Protein AF-A0A7S1SQL1-F1 (afdb_monomer)

Radius of gyration: 22.12 Å; Cα contacts (8 Å, |Δi|>4): 220; chains: 1; bounding box: 64×74×69 Å

InterPro domains:
  IPR007527 Zinc finger, SWIM-type [PS50966] (135-172)

Secondary structure (DSSP, 8-state):
---------------TT-S--THHHHHS---PPPP------------PPPHHHHHHHHHHHHHHHHHHGGGS---SS-------HHHHHHHHHHHTHHHHHHHHHHHTT-EEEEEETTT--EEEEEE-SSTT-EEEEETTTEE-SHHIIIIIIIS---SS-HHHHHHHHHHHHT-SEEEEE-HHHHHHHHHTTSPPPPPP-----

Solvent-accessible surface area (backbone atoms only — not comparable to full-atom values): 12748 Å² total; per-residue (Å²): 135,83,74,91,76,86,72,78,87,75,70,79,75,82,71,88,84,63,98,73,62,70,69,65,68,73,69,71,79,80,76,84,80,83,90,76,85,90,80,92,72,84,80,67,90,73,79,83,73,59,68,66,58,56,54,48,52,57,46,49,51,38,28,50,54,27,62,68,61,72,79,63,76,100,65,101,69,90,78,59,31,72,80,47,72,67,52,53,51,55,47,31,75,68,46,44,76,33,41,65,57,10,51,56,36,41,77,69,54,37,30,36,32,38,29,18,70,85,77,64,49,79,44,33,39,29,58,50,92,52,97,86,36,70,29,55,32,43,61,89,81,44,51,72,46,67,58,29,53,48,36,28,68,69,64,60,79,33,88,60,36,34,60,33,52,21,44,42,50,18,57,30,42,64,58,37,50,72,43,82,32,56,58,69,56,51,49,48,66,59,49,74,77,50,76,78,76,78,73,81,81,81,80,84,128

Structure (mmCIF, N/CA/C/O backbone):
data_AF-A0A7S1SQL1-F1
#
_entry.id   AF-A0A7S1SQL1-F1
#
loop_
_atom_site.group_PDB
_atom_site.id
_atom_site.type_symbol
_atom_site.label_atom_id
_atom_site.label_alt_id
_atom_site.label_comp_id
_atom_site.label_asym_id
_atom_site.label_entity_id
_atom_site.label_seq_id
_atom_site.pdbx_PDB_ins_code
_atom_site.Cartn_x
_atom_site.Cartn_y
_atom_site.Cartn_z
_atom_site.occupancy
_atom_site.B_iso_or_equiv
_atom_site.auth_seq_id
_atom_site.auth_comp_id
_atom_site.auth_asym_id
_atom_site.auth_atom_id
_atom_site.pdbx_PDB_model_num
ATOM 1 N N . TYR A 1 1 ? 37.841 -35.139 -0.992 1.00 42.91 1 TYR A N 1
ATOM 2 C CA . TYR A 1 1 ? 37.451 -33.768 -1.360 1.00 42.91 1 TYR A CA 1
ATOM 3 C C . TYR A 1 1 ? 36.393 -33.848 -2.464 1.00 42.91 1 TYR A C 1
ATOM 5 O O . TYR A 1 1 ? 36.641 -33.421 -3.577 1.00 42.91 1 TYR A O 1
ATOM 13 N N . THR A 1 2 ? 35.304 -34.623 -2.336 1.00 33.69 2 THR A N 1
ATOM 14 C CA . THR A 1 2 ? 34.079 -34.369 -1.531 1.00 33.69 2 THR A CA 1
ATOM 15 C C . THR A 1 2 ? 33.631 -32.910 -1.614 1.00 33.69 2 THR A C 1
ATOM 17 O O . THR A 1 2 ? 34.388 -32.039 -1.212 1.00 33.69 2 THR A O 1
ATOM 20 N N . SER A 1 3 ? 32.433 -32.530 -2.049 1.00 31.03 3 SER A N 1
ATOM 21 C CA . SER A 1 3 ? 31.269 -33.195 -2.658 1.00 31.03 3 SER A CA 1
ATOM 22 C C . SER A 1 3 ? 30.260 -32.053 -2.826 1.00 31.03 3 SER A C 1
ATOM 24 O O . SER A 1 3 ? 29.946 -31.400 -1.829 1.00 31.03 3 SER A O 1
ATOM 26 N N . TYR A 1 4 ? 29.772 -31.770 -4.036 1.00 34.38 4 TYR A N 1
ATOM 27 C CA . TYR A 1 4 ? 28.659 -30.831 -4.212 1.00 34.38 4 TYR A CA 1
ATOM 28 C C . TYR A 1 4 ? 27.402 -31.486 -3.645 1.00 34.38 4 TYR A C 1
ATOM 30 O O . TYR A 1 4 ? 26.818 -32.377 -4.257 1.00 34.38 4 TYR A O 1
ATOM 38 N N . GLY A 1 5 ? 27.049 -31.090 -2.424 1.00 29.17 5 GLY A N 1
ATOM 39 C CA . GLY A 1 5 ? 25.838 -31.523 -1.752 1.00 29.17 5 GLY A CA 1
ATOM 40 C C . GLY A 1 5 ? 24.617 -31.018 -2.507 1.00 29.17 5 GLY A C 1
ATOM 41 O O . GLY A 1 5 ? 24.247 -29.852 -2.405 1.00 29.17 5 GLY A O 1
ATOM 42 N N . THR A 1 6 ? 23.978 -31.919 -3.242 1.00 47.31 6 THR A N 1
ATOM 43 C CA . THR A 1 6 ? 22.537 -31.884 -3.465 1.00 47.31 6 THR A CA 1
ATOM 44 C C . THR A 1 6 ? 21.852 -31.899 -2.100 1.00 47.31 6 THR A C 1
ATOM 46 O O . THR A 1 6 ? 21.883 -32.908 -1.398 1.00 47.31 6 THR A O 1
ATOM 49 N N . ALA A 1 7 ? 21.267 -30.768 -1.717 1.00 34.94 7 ALA A N 1
ATOM 50 C CA . ALA A 1 7 ? 20.347 -30.645 -0.592 1.00 34.94 7 ALA A CA 1
ATOM 51 C C . ALA A 1 7 ? 18.969 -30.218 -1.132 1.00 34.94 7 ALA A C 1
ATOM 53 O O . ALA A 1 7 ? 18.884 -29.641 -2.218 1.00 34.94 7 ALA A O 1
ATOM 54 N N . PRO A 1 8 ? 17.888 -30.600 -0.443 1.00 34.81 8 PRO A N 1
ATOM 55 C CA . PRO A 1 8 ? 16.775 -31.283 -1.075 1.00 34.81 8 PRO A CA 1
ATOM 56 C C . PRO A 1 8 ? 15.753 -30.326 -1.681 1.00 34.81 8 PRO A C 1
ATOM 58 O O . PRO A 1 8 ? 15.546 -29.206 -1.218 1.00 34.81 8 PRO A O 1
ATOM 61 N N . VAL A 1 9 ? 15.061 -30.847 -2.693 1.00 42.38 9 VAL A N 1
ATOM 62 C CA . VAL A 1 9 ? 13.713 -30.441 -3.086 1.00 42.38 9 VAL A CA 1
ATOM 63 C C . VAL A 1 9 ? 12.811 -30.461 -1.849 1.00 42.38 9 VAL A C 1
ATOM 65 O O . VAL A 1 9 ? 12.229 -31.479 -1.491 1.00 42.38 9 VAL A O 1
ATOM 68 N N . GLY A 1 10 ? 12.737 -29.327 -1.155 1.00 31.53 10 GLY A N 1
ATOM 69 C CA . GLY A 1 10 ? 11.679 -29.059 -0.195 1.00 31.53 10 GLY A CA 1
ATOM 70 C C . GLY A 1 10 ? 10.382 -28.972 -0.981 1.00 31.53 10 GLY A C 1
ATOM 71 O O . GLY A 1 10 ? 10.104 -27.943 -1.596 1.00 31.53 10 GLY A O 1
ATOM 72 N N . GLY A 1 11 ? 9.654 -30.088 -1.025 1.00 30.22 11 GLY A N 1
ATOM 73 C CA . GLY A 1 11 ? 8.314 -30.152 -1.579 1.00 30.22 11 GLY A CA 1
ATOM 74 C C . GLY A 1 11 ? 7.475 -29.033 -0.980 1.00 30.22 11 GLY A C 1
ATOM 75 O O . GLY A 1 11 ? 7.472 -28.822 0.234 1.00 30.22 11 GLY A O 1
ATOM 76 N N . CYS A 1 12 ? 6.801 -28.283 -1.845 1.00 36.66 12 CYS A N 1
ATOM 77 C CA . CYS A 1 12 ? 5.706 -27.438 -1.414 1.00 36.66 12 CYS A CA 1
ATOM 78 C C . CYS A 1 12 ? 4.662 -28.375 -0.811 1.00 36.66 12 CYS A C 1
ATOM 80 O O . CYS A 1 12 ? 3.982 -29.075 -1.552 1.00 36.66 12 CYS A O 1
ATOM 82 N N . SER A 1 13 ? 4.587 -28.431 0.519 1.00 35.81 13 SER A N 1
ATOM 83 C CA . SER A 1 13 ? 3.466 -29.063 1.200 1.00 35.81 13 SER A CA 1
ATOM 84 C C . SER A 1 13 ? 2.193 -28.431 0.661 1.00 35.81 13 SER A C 1
ATOM 86 O O . SER A 1 13 ? 2.024 -27.210 0.726 1.00 35.81 13 SER A O 1
ATOM 88 N N . ASP A 1 14 ? 1.356 -29.274 0.075 1.00 37.62 14 ASP A N 1
ATOM 89 C CA . ASP A 1 14 ? 0.103 -28.926 -0.562 1.00 37.62 14 ASP A CA 1
ATOM 90 C C . ASP A 1 14 ? -0.739 -28.029 0.355 1.00 37.62 14 ASP A C 1
ATOM 92 O O . ASP A 1 14 ? -1.332 -28.465 1.338 1.00 37.62 14 ASP A O 1
ATOM 96 N N . HIS A 1 15 ? -0.795 -26.738 0.035 1.00 37.19 15 HIS A N 1
ATOM 97 C CA . HIS A 1 15 ? -1.971 -25.923 0.312 1.00 37.19 15 HIS A CA 1
ATOM 98 C C . HIS A 1 15 ? -2.746 -25.832 -0.997 1.00 37.19 15 HIS A C 1
ATOM 100 O O . HIS A 1 15 ? -2.702 -24.841 -1.726 1.00 37.19 15 HIS A O 1
ATOM 106 N N . ALA A 1 16 ? -3.418 -26.937 -1.315 1.00 33.66 16 ALA A N 1
ATOM 107 C CA . ALA A 1 16 ? -4.506 -26.965 -2.273 1.00 33.66 16 ALA A CA 1
ATOM 108 C C . ALA A 1 16 ? -5.627 -26.071 -1.720 1.00 33.66 16 ALA A C 1
ATOM 110 O O . ALA A 1 16 ? -6.373 -26.477 -0.835 1.00 33.66 16 ALA A O 1
ATOM 111 N N . GLY A 1 17 ? -5.684 -24.816 -2.167 1.00 35.28 17 GLY A N 1
ATOM 112 C CA . GLY A 1 17 ? -6.723 -23.890 -1.709 1.00 35.28 17 GLY A CA 1
ATOM 113 C C . GLY A 1 17 ? -6.567 -22.427 -2.115 1.00 35.28 17 GLY A C 1
ATOM 114 O O . GLY A 1 17 ? -7.527 -21.677 -1.987 1.00 35.28 17 GLY A O 1
ATOM 115 N N . THR A 1 18 ? -5.416 -21.989 -2.635 1.00 39.50 18 THR A N 1
ATOM 116 C CA . THR A 1 18 ? -5.266 -20.614 -3.141 1.00 39.50 18 THR A CA 1
ATOM 117 C C . THR A 1 18 ? -5.075 -20.603 -4.665 1.00 39.50 18 THR A C 1
ATOM 119 O O . THR A 1 18 ? -4.116 -21.190 -5.169 1.00 39.50 18 THR A O 1
ATOM 122 N N . PRO A 1 19 ? -5.948 -19.926 -5.443 1.00 40.44 19 PRO A N 1
ATOM 123 C CA . PRO A 1 19 ? -5.834 -19.879 -6.907 1.00 40.44 19 PRO A CA 1
ATOM 124 C C . PRO A 1 19 ? -4.608 -19.097 -7.425 1.00 40.44 19 PRO A C 1
ATOM 126 O O . PRO A 1 19 ? -4.343 -19.082 -8.626 1.00 40.44 19 PRO A O 1
ATOM 129 N N . TRP A 1 20 ? -3.826 -18.478 -6.535 1.00 48.56 20 TRP A N 1
ATOM 130 C CA . TRP A 1 20 ? -2.788 -17.494 -6.854 1.00 48.56 20 TRP A CA 1
ATOM 131 C C . TRP A 1 20 ? -1.401 -17.959 -6.405 1.00 48.56 20 TRP A C 1
ATOM 133 O O . TRP A 1 20 ? -0.717 -17.307 -5.623 1.00 48.56 20 TRP A O 1
ATOM 143 N N . CYS A 1 21 ? -0.948 -19.121 -6.875 1.00 39.09 21 CYS A N 1
ATOM 144 C CA . CYS A 1 21 ? 0.407 -19.560 -6.559 1.00 39.09 21 CYS A CA 1
ATOM 145 C C . CYS A 1 21 ? 1.435 -18.716 -7.346 1.00 39.09 21 CYS A C 1
ATOM 147 O O . CYS A 1 21 ? 1.666 -18.936 -8.539 1.00 39.09 21 CYS A O 1
ATOM 149 N N . VAL A 1 22 ? 2.098 -17.776 -6.658 1.00 43.88 22 VAL A N 1
ATOM 150 C CA . VAL A 1 22 ? 3.204 -16.907 -7.136 1.00 43.88 22 VAL A CA 1
ATOM 151 C C . VAL A 1 22 ? 4.301 -17.675 -7.896 1.00 43.88 22 VAL A C 1
ATOM 153 O O . VAL A 1 22 ? 5.014 -17.107 -8.730 1.00 43.88 22 VAL A O 1
ATOM 156 N N . CYS A 1 23 ? 4.425 -18.986 -7.664 1.00 37.34 23 CYS A N 1
ATOM 157 C CA . CYS A 1 23 ? 5.360 -19.860 -8.368 1.00 37.34 23 CYS A CA 1
ATOM 158 C C . CYS A 1 23 ? 5.121 -19.883 -9.894 1.00 37.34 23 CYS A C 1
ATOM 160 O O . CYS A 1 23 ? 6.081 -19.894 -10.664 1.00 37.34 23 CYS A O 1
ATOM 162 N N . ARG A 1 24 ? 3.866 -19.774 -10.360 1.00 40.56 24 ARG A N 1
ATOM 163 C CA . ARG A 1 24 ? 3.531 -19.841 -11.796 1.00 40.56 24 ARG A CA 1
ATOM 164 C C . ARG A 1 24 ? 4.036 -18.627 -12.590 1.00 40.56 24 ARG A C 1
ATOM 166 O O . ARG A 1 24 ? 4.401 -18.767 -13.756 1.00 40.56 24 ARG A O 1
ATOM 173 N N . TYR A 1 25 ? 4.135 -17.454 -11.956 1.00 39.28 25 TYR A N 1
ATOM 174 C CA . TYR A 1 25 ? 4.566 -16.215 -12.620 1.00 39.28 25 TYR A CA 1
ATOM 175 C C . TYR A 1 25 ? 6.093 -16.109 -12.762 1.00 39.28 25 TYR A C 1
ATOM 177 O O . TYR A 1 25 ? 6.590 -15.537 -13.732 1.00 39.28 25 TYR A O 1
ATOM 185 N N . LYS A 1 26 ? 6.865 -16.713 -11.842 1.00 38.84 26 LYS A N 1
ATOM 186 C CA . LYS A 1 26 ? 8.337 -16.754 -11.949 1.00 38.84 26 LYS A CA 1
ATOM 187 C C . LYS A 1 26 ? 8.837 -17.593 -13.133 1.00 38.84 26 LYS A C 1
ATOM 189 O O . LYS A 1 26 ? 9.921 -17.310 -13.632 1.00 38.84 26 LYS A O 1
ATOM 194 N N . TYR A 1 27 ? 8.062 -18.572 -13.60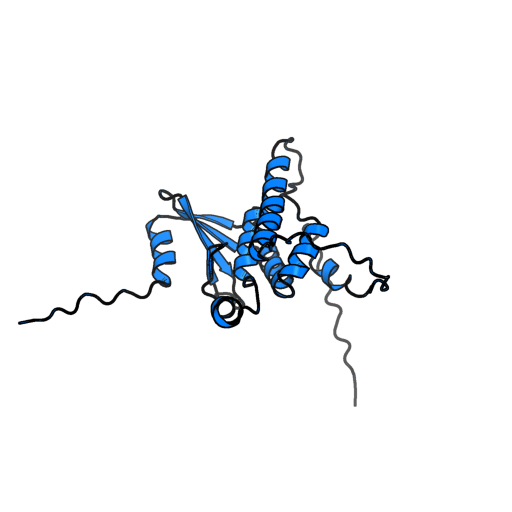6 1.00 38.59 27 TYR A N 1
ATOM 195 C CA . TYR A 1 27 ? 8.495 -19.504 -14.656 1.00 38.59 27 TYR A CA 1
ATOM 196 C C . TYR A 1 27 ? 8.149 -19.087 -16.094 1.00 38.59 27 TYR A C 1
ATOM 198 O O . TYR A 1 27 ? 8.743 -19.609 -17.032 1.00 38.59 27 TYR A O 1
ATOM 206 N N . ARG A 1 28 ? 7.251 -18.117 -16.320 1.00 39.47 28 ARG A N 1
ATOM 207 C CA . ARG A 1 28 ? 6.793 -17.769 -17.684 1.00 39.47 28 ARG A CA 1
ATOM 208 C C . ARG A 1 28 ? 7.639 -16.699 -18.395 1.00 39.47 28 ARG A C 1
ATOM 210 O O . ARG A 1 28 ? 7.218 -16.136 -19.399 1.00 39.47 28 ARG A O 1
ATOM 217 N N . ARG A 1 29 ? 8.846 -16.422 -17.889 1.00 37.91 29 ARG A N 1
ATOM 218 C CA . ARG A 1 29 ? 9.751 -15.353 -18.351 1.00 37.91 29 ARG A CA 1
ATOM 219 C C . ARG A 1 29 ? 10.922 -15.871 -19.203 1.00 37.91 29 ARG A C 1
ATOM 221 O O . ARG A 1 29 ? 12.051 -15.435 -19.017 1.00 37.91 29 ARG A O 1
ATOM 228 N N . MET A 1 30 ? 10.672 -16.813 -20.115 1.00 34.28 30 MET A N 1
ATOM 229 C CA . MET A 1 30 ? 11.703 -17.333 -21.037 1.00 34.28 30 MET A CA 1
ATOM 230 C C . MET A 1 30 ? 11.267 -17.415 -22.511 1.00 34.28 30 MET A C 1
ATOM 232 O O . MET A 1 30 ? 11.921 -18.086 -23.299 1.00 34.28 30 MET A O 1
ATOM 236 N N . ALA A 1 31 ? 10.207 -16.715 -22.923 1.00 36.62 31 ALA A N 1
ATOM 237 C CA . ALA A 1 31 ? 9.836 -16.632 -24.337 1.00 36.62 31 ALA A CA 1
ATOM 238 C C . ALA A 1 31 ? 9.838 -15.173 -24.809 1.00 36.62 31 ALA A C 1
ATOM 240 O O . ALA A 1 31 ? 8.902 -14.417 -24.559 1.00 36.62 31 ALA A O 1
ATOM 241 N N . THR A 1 32 ? 10.923 -14.771 -25.469 1.00 41.66 32 THR A N 1
ATOM 242 C CA . THR A 1 32 ? 11.022 -13.520 -26.232 1.00 41.66 32 THR A CA 1
ATOM 243 C C . T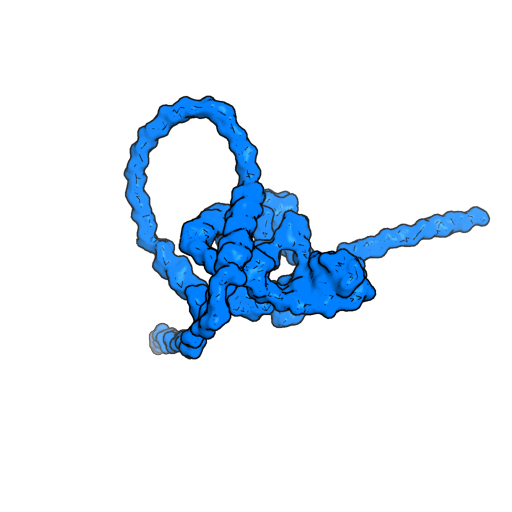HR A 1 32 ? 10.227 -13.640 -27.538 1.00 41.66 32 THR A C 1
ATOM 245 O O . THR A 1 32 ? 10.492 -14.578 -28.293 1.00 41.66 32 THR A O 1
ATOM 248 N N . PRO A 1 33 ? 9.300 -12.723 -27.867 1.00 43.78 33 PRO A N 1
ATOM 249 C CA . PRO A 1 33 ? 8.720 -12.671 -29.207 1.00 43.78 33 PRO A CA 1
ATOM 250 C C . PRO A 1 33 ? 9.680 -11.983 -30.201 1.00 43.78 33 PRO A C 1
ATOM 252 O O . PRO A 1 33 ? 10.469 -11.123 -29.794 1.00 43.78 33 PRO A O 1
ATOM 255 N N . PRO A 1 34 ? 9.642 -12.339 -31.501 1.00 39.12 34 PRO A N 1
ATOM 256 C CA . PRO A 1 34 ? 10.507 -11.739 -32.509 1.00 39.12 34 PRO A CA 1
ATOM 257 C C . PRO A 1 34 ? 10.038 -10.330 -32.893 1.00 39.12 34 PRO A C 1
ATOM 259 O O . PRO A 1 34 ? 8.850 -10.011 -32.879 1.00 39.12 34 PRO A O 1
ATOM 262 N N . ALA A 1 35 ? 11.003 -9.490 -33.262 1.00 43.22 35 ALA A N 1
ATOM 263 C CA . ALA A 1 35 ? 10.791 -8.119 -33.697 1.00 43.22 35 ALA A CA 1
ATOM 264 C C . ALA A 1 35 ? 10.156 -8.056 -35.097 1.00 43.22 35 ALA A C 1
ATOM 266 O O . ALA A 1 35 ? 10.698 -8.611 -36.051 1.00 43.22 35 ALA A O 1
ATOM 267 N N . THR A 1 36 ? 9.064 -7.302 -35.247 1.00 43.03 36 THR A N 1
ATOM 268 C CA . THR A 1 36 ? 8.521 -6.937 -36.565 1.00 43.03 36 THR A CA 1
ATOM 269 C C . THR A 1 36 ? 8.212 -5.444 -36.672 1.00 43.03 36 THR A C 1
ATOM 271 O O . THR A 1 36 ? 7.312 -4.936 -36.011 1.00 43.03 36 THR A O 1
ATOM 274 N N . GLY A 1 37 ? 8.985 -4.785 -37.545 1.00 40.25 37 GLY A N 1
ATOM 275 C CA . GLY A 1 37 ? 8.598 -3.774 -38.542 1.00 40.25 37 GLY A CA 1
ATOM 276 C C . GLY A 1 37 ? 7.533 -2.731 -38.198 1.00 40.25 37 GLY A C 1
ATOM 277 O O . GLY A 1 37 ? 6.338 -3.012 -38.203 1.00 40.25 37 GLY A O 1
ATOM 278 N N . GLY A 1 38 ? 7.978 -1.483 -38.032 1.00 42.88 38 GLY A N 1
ATOM 279 C CA . GLY A 1 38 ? 7.135 -0.326 -37.749 1.00 42.88 38 GLY A CA 1
ATOM 280 C C . GLY A 1 38 ? 6.272 0.175 -38.915 1.00 42.88 38 GLY A C 1
ATOM 281 O O . GLY A 1 38 ? 6.609 0.053 -40.091 1.00 42.88 38 GLY A O 1
ATOM 282 N N . ARG A 1 39 ? 5.177 0.853 -38.554 1.00 40.47 39 ARG A N 1
ATOM 283 C CA . ARG A 1 39 ? 4.493 1.841 -39.397 1.00 40.47 39 ARG A CA 1
ATOM 284 C C . ARG A 1 39 ? 4.335 3.135 -38.608 1.00 40.47 39 ARG A C 1
ATOM 286 O O . ARG A 1 39 ? 3.690 3.166 -37.564 1.00 40.47 39 ARG A O 1
ATOM 293 N N . ARG A 1 40 ? 4.938 4.204 -39.128 1.00 44.53 40 ARG A N 1
ATOM 294 C CA . ARG A 1 40 ? 4.895 5.561 -38.576 1.00 44.53 40 ARG A CA 1
ATOM 295 C C . ARG A 1 40 ? 3.510 6.159 -38.843 1.00 44.53 40 ARG A C 1
ATOM 297 O O . ARG A 1 40 ? 3.221 6.552 -39.969 1.00 44.53 40 ARG A O 1
ATOM 304 N N . ARG A 1 41 ? 2.645 6.197 -37.827 1.00 47.16 41 ARG A N 1
ATOM 305 C CA . ARG A 1 41 ? 1.402 6.984 -37.857 1.00 47.16 41 ARG A CA 1
ATOM 306 C C . ARG A 1 41 ? 1.696 8.409 -37.389 1.00 47.16 41 ARG A C 1
ATOM 308 O O . ARG A 1 41 ? 2.495 8.618 -36.482 1.00 47.16 41 ARG A O 1
ATOM 315 N N . GLN A 1 42 ? 1.085 9.372 -38.071 1.00 45.34 42 GLN A N 1
ATOM 316 C CA . GLN A 1 42 ? 1.190 10.802 -37.791 1.00 45.34 42 GLN A CA 1
ATOM 317 C C . GLN A 1 42 ? 0.650 11.095 -36.384 1.00 45.34 42 GLN A C 1
ATOM 319 O O . GLN A 1 42 ? -0.441 10.651 -36.029 1.00 45.34 42 GLN A O 1
ATOM 324 N N . ALA A 1 43 ? 1.448 11.797 -35.579 1.00 42.47 43 ALA A N 1
ATOM 325 C CA . ALA A 1 43 ? 1.140 12.127 -34.197 1.00 42.47 43 ALA A CA 1
ATOM 326 C C . ALA A 1 43 ? 0.164 13.311 -34.144 1.00 42.47 43 ALA A C 1
ATOM 328 O O . ALA A 1 43 ? 0.567 14.462 -34.297 1.00 42.47 43 ALA A O 1
ATOM 329 N N . GLY A 1 44 ? -1.119 13.029 -33.907 1.00 47.09 44 GLY A N 1
ATOM 330 C CA . GLY A 1 44 ? -1.966 13.987 -33.194 1.00 47.09 44 GLY A CA 1
ATOM 331 C C . GLY A 1 44 ? -1.378 14.207 -31.799 1.00 47.09 44 GLY A C 1
ATOM 332 O O . GLY A 1 44 ? -0.725 13.301 -31.278 1.00 47.09 44 GLY A O 1
ATOM 333 N N . ALA A 1 45 ? -1.544 15.398 -31.219 1.00 50.62 45 ALA A N 1
ATOM 334 C CA . ALA A 1 45 ? -1.017 15.733 -29.896 1.00 50.62 45 ALA A CA 1
ATOM 335 C C . ALA A 1 45 ? -1.466 14.681 -28.867 1.00 50.62 45 ALA A C 1
ATOM 337 O O . ALA A 1 45 ? -2.609 14.681 -28.412 1.00 50.62 45 ALA A O 1
ATOM 338 N N . ALA A 1 46 ? -0.581 13.730 -28.565 1.00 59.41 46 ALA A N 1
ATOM 339 C CA . ALA A 1 46 ? -0.875 12.644 -27.654 1.00 59.41 46 ALA A CA 1
ATOM 340 C C . ALA A 1 46 ? -1.026 13.257 -26.265 1.00 59.41 46 ALA A C 1
ATOM 342 O O . ALA A 1 46 ? -0.067 13.792 -25.705 1.00 59.41 46 ALA A O 1
ATOM 343 N N . HIS A 1 47 ? -2.241 13.221 -25.728 1.00 63.78 47 HIS A N 1
ATOM 344 C CA . HIS A 1 47 ? -2.488 13.611 -24.352 1.00 63.78 47 HIS A CA 1
ATOM 345 C C . HIS A 1 47 ? -1.656 12.673 -23.469 1.00 63.78 47 HIS A C 1
ATOM 347 O O . HIS A 1 47 ? -1.920 11.472 -23.416 1.00 63.78 47 HIS A O 1
ATOM 353 N N . HIS A 1 48 ? -0.591 13.186 -22.850 1.00 82.38 48 HIS A N 1
ATOM 354 C CA . HIS A 1 48 ? 0.240 12.370 -21.976 1.00 82.38 48 HIS A CA 1
ATOM 355 C C . HIS A 1 48 ? -0.599 12.005 -20.746 1.00 82.38 48 HIS A C 1
ATOM 357 O O . HIS A 1 48 ? -1.069 12.873 -20.012 1.00 82.38 48 HIS A O 1
ATOM 363 N N . VAL A 1 49 ? -0.849 10.715 -20.550 1.00 85.12 49 VAL A N 1
ATOM 364 C CA . VAL A 1 49 ? -1.509 10.222 -19.341 1.00 85.12 49 VAL A CA 1
ATOM 365 C C . VAL A 1 49 ? -0.404 9.808 -18.373 1.00 85.12 49 VAL A C 1
ATOM 367 O O . VAL A 1 49 ? 0.434 8.982 -18.742 1.00 85.12 49 VAL A O 1
ATOM 370 N N . PRO A 1 50 ? -0.342 10.375 -17.157 1.00 88.38 50 PRO A N 1
ATOM 371 C CA . PRO A 1 50 ? 0.677 9.985 -16.194 1.00 88.38 50 PRO A CA 1
ATOM 372 C C . PRO A 1 50 ? 0.487 8.517 -15.790 1.00 88.38 50 PRO A C 1
ATOM 374 O O . PRO A 1 50 ? -0.639 8.055 -15.602 1.00 88.38 50 PRO A O 1
ATOM 377 N N . LEU A 1 51 ? 1.597 7.791 -15.614 1.00 89.31 51 LEU A N 1
ATOM 378 C CA . LEU A 1 51 ? 1.590 6.358 -15.283 1.00 89.31 51 LEU A CA 1
ATOM 379 C C . LEU A 1 51 ? 0.790 6.040 -14.007 1.00 89.31 51 LEU A C 1
ATOM 381 O O . LEU A 1 51 ? 0.198 4.967 -13.907 1.00 89.31 51 LEU A O 1
ATOM 385 N N . SER A 1 52 ? 0.715 6.985 -13.063 1.00 89.31 52 SER A N 1
ATOM 386 C CA . SER A 1 52 ? -0.123 6.875 -11.862 1.00 89.31 52 SER A CA 1
ATOM 387 C C . SER A 1 52 ? -1.594 6.664 -12.199 1.00 89.31 52 SER A C 1
ATOM 389 O O . SER A 1 52 ? -2.207 5.759 -11.647 1.00 89.31 52 SER A O 1
ATOM 391 N N . ARG A 1 53 ? -2.137 7.414 -13.163 1.00 91.00 53 ARG A N 1
ATOM 392 C CA . ARG A 1 53 ? -3.545 7.311 -13.575 1.00 91.00 53 ARG A CA 1
ATOM 393 C C . ARG A 1 53 ? -3.849 5.996 -14.276 1.00 91.00 53 ARG A C 1
ATOM 395 O O . ARG A 1 53 ? -4.929 5.452 -14.088 1.00 91.00 53 ARG A O 1
ATOM 402 N N . ILE A 1 54 ? -2.892 5.471 -15.040 1.00 92.62 54 ILE A N 1
ATOM 403 C CA . ILE A 1 54 ? -3.017 4.140 -15.646 1.00 92.62 54 ILE A CA 1
ATOM 404 C C . ILE A 1 54 ? -3.051 3.080 -14.539 1.00 92.62 54 ILE A C 1
ATOM 406 O O . ILE A 1 54 ? -3.913 2.207 -14.548 1.00 92.62 54 ILE A O 1
ATOM 410 N N . SER A 1 55 ? -2.156 3.181 -13.549 1.00 92.62 55 SER A N 1
ATOM 411 C CA . SER A 1 55 ? -2.166 2.264 -12.407 1.00 92.62 55 SER A CA 1
ATOM 412 C C . SER A 1 55 ? -3.443 2.367 -11.573 1.00 92.62 55 SER A C 1
ATOM 414 O O . SER A 1 55 ? -3.899 1.339 -11.082 1.00 92.62 55 SER A O 1
ATOM 416 N N . ASP A 1 56 ? -3.980 3.570 -11.365 1.00 92.62 56 ASP A N 1
ATOM 417 C CA . ASP A 1 56 ? -5.230 3.785 -10.630 1.00 92.62 56 ASP A CA 1
ATOM 418 C C . ASP A 1 56 ? -6.392 3.094 -11.353 1.00 92.62 56 ASP A C 1
ATOM 420 O O . ASP A 1 56 ? -7.087 2.284 -10.747 1.00 92.62 56 ASP A O 1
ATOM 424 N N . ALA A 1 57 ? -6.527 3.332 -12.662 1.00 92.75 57 ALA A N 1
ATOM 425 C CA . ALA A 1 57 ? -7.584 2.745 -13.479 1.00 92.75 57 ALA A CA 1
ATOM 426 C C . ALA A 1 57 ? -7.537 1.209 -13.492 1.00 92.75 57 ALA A C 1
ATOM 428 O O . ALA A 1 57 ? -8.572 0.564 -13.370 1.00 92.75 57 ALA A O 1
ATOM 429 N N . LEU A 1 58 ? -6.343 0.609 -13.583 1.00 92.19 58 LEU A N 1
ATOM 430 C CA . LEU A 1 58 ? -6.191 -0.851 -13.523 1.00 92.19 58 LEU A CA 1
ATOM 431 C C . LEU A 1 58 ? -6.646 -1.435 -12.178 1.00 92.19 58 LEU A C 1
ATOM 433 O O . LEU A 1 58 ? -7.212 -2.522 -12.132 1.00 92.19 58 LEU A O 1
ATOM 437 N N . LEU A 1 59 ? -6.373 -0.741 -11.073 1.00 91.31 59 LEU A N 1
ATOM 438 C CA . LEU A 1 59 ? -6.761 -1.203 -9.738 1.00 91.31 59 LEU A CA 1
ATOM 439 C C . LEU A 1 59 ? -8.254 -0.990 -9.470 1.00 91.31 59 LEU A C 1
ATOM 441 O O . LEU A 1 59 ? -8.874 -1.812 -8.802 1.00 91.31 59 LEU A O 1
ATOM 445 N N . GLU A 1 60 ? -8.832 0.075 -10.019 1.00 90.81 60 GLU A N 1
ATOM 446 C CA . GLU A 1 60 ? -10.271 0.330 -9.982 1.00 90.81 60 GLU A CA 1
ATOM 447 C C . GLU A 1 60 ? -11.053 -0.683 -10.832 1.00 90.81 60 GLU A C 1
ATOM 449 O O . GLU A 1 60 ? -12.092 -1.176 -10.399 1.00 90.81 60 GLU A O 1
ATOM 454 N N . ASP A 1 61 ? -10.524 -1.084 -11.988 1.00 91.19 61 ASP A N 1
ATOM 455 C CA . ASP A 1 61 ? -11.102 -2.160 -12.799 1.00 91.19 61 ASP A CA 1
ATOM 456 C C . ASP A 1 61 ? -11.120 -3.500 -12.036 1.00 91.19 61 ASP A C 1
ATOM 458 O O . ASP A 1 61 ? -12.144 -4.180 -11.956 1.00 91.19 61 ASP A O 1
ATOM 462 N N . ILE A 1 62 ? -10.025 -3.832 -11.337 1.00 89.75 62 ILE A N 1
ATOM 463 C CA . ILE A 1 62 ? -9.992 -4.996 -10.436 1.00 89.75 62 ILE A CA 1
ATOM 464 C C . ILE A 1 62 ? -11.065 -4.869 -9.342 1.00 89.75 62 ILE A C 1
ATOM 466 O O . ILE A 1 62 ? -11.804 -5.825 -9.101 1.00 89.75 62 ILE A O 1
ATOM 470 N N . ALA A 1 63 ? -11.191 -3.704 -8.702 1.00 88.44 63 ALA A N 1
ATOM 471 C CA . ALA A 1 63 ? -12.168 -3.486 -7.636 1.00 88.44 63 ALA A CA 1
ATOM 472 C C . ALA A 1 63 ? -13.624 -3.566 -8.131 1.00 88.44 63 ALA A C 1
ATOM 474 O O . ALA A 1 63 ? -14.483 -4.138 -7.462 1.00 88.44 63 ALA A O 1
ATOM 475 N N . THR A 1 64 ? -13.920 -3.032 -9.315 1.00 86.56 64 THR A N 1
ATOM 476 C CA . THR A 1 64 ? -15.271 -3.057 -9.899 1.00 86.56 64 THR A CA 1
ATOM 477 C C . THR A 1 64 ? -15.662 -4.449 -10.385 1.00 86.56 64 THR A C 1
ATOM 479 O O . THR A 1 64 ? -16.812 -4.849 -10.199 1.00 86.56 64 THR A O 1
ATOM 482 N N . SER A 1 65 ? -14.706 -5.235 -10.894 1.00 82.81 65 SER A N 1
ATOM 483 C CA . SER A 1 65 ? -14.935 -6.643 -11.246 1.00 82.81 65 SER A CA 1
ATOM 484 C C . SER A 1 65 ? -15.385 -7.501 -10.055 1.00 82.81 65 SER A C 1
ATOM 486 O O . SER A 1 65 ? -16.101 -8.480 -10.237 1.00 82.81 65 SER A O 1
ATOM 488 N N . ARG A 1 66 ? -15.021 -7.114 -8.823 1.00 72.69 66 ARG A N 1
ATOM 489 C CA . ARG A 1 66 ? -15.496 -7.754 -7.588 1.00 72.69 66 ARG A CA 1
ATOM 490 C C . ARG A 1 66 ? -16.965 -7.437 -7.297 1.00 72.69 66 ARG A C 1
ATOM 492 O O . ARG A 1 66 ? -17.695 -8.317 -6.848 1.00 72.69 66 ARG A O 1
ATOM 499 N N . LEU A 1 67 ? -17.390 -6.192 -7.510 1.00 68.44 67 LEU A N 1
ATOM 500 C CA . LEU A 1 67 ? -18.750 -5.741 -7.188 1.00 68.44 67 LEU A CA 1
ATOM 501 C C . LEU A 1 67 ? -19.793 -6.334 -8.142 1.00 68.44 67 LEU A C 1
ATOM 503 O O . LEU A 1 67 ? -20.909 -6.629 -7.726 1.00 68.44 67 LEU A O 1
ATOM 507 N N . SER A 1 68 ? -19.433 -6.556 -9.408 1.00 63.22 68 SER A N 1
ATOM 508 C CA . SER A 1 68 ? -20.327 -7.200 -10.376 1.00 63.22 68 SER A CA 1
ATOM 509 C C . SER A 1 68 ? -20.585 -8.678 -10.054 1.00 63.22 68 SER A C 1
ATOM 511 O O . SER A 1 68 ? -21.693 -9.161 -10.284 1.00 63.22 68 SER A O 1
ATOM 513 N N . SER A 1 69 ? -19.622 -9.382 -9.450 1.00 55.75 69 SER A N 1
ATOM 514 C CA . SER A 1 69 ? -19.779 -10.778 -9.011 1.00 55.75 69 SER A CA 1
ATOM 515 C C . SER A 1 69 ? -20.667 -10.983 -7.771 1.00 55.75 69 SER A C 1
ATOM 517 O O . SER A 1 69 ? -21.075 -12.111 -7.518 1.00 55.75 69 SER A O 1
ATOM 519 N N . ASP A 1 70 ? -21.024 -9.931 -7.027 1.00 53.19 70 ASP A N 1
ATOM 520 C CA . ASP A 1 70 ? -21.787 -10.045 -5.767 1.00 53.19 70 ASP A CA 1
ATOM 521 C C . ASP A 1 70 ? -23.320 -10.138 -5.974 1.00 53.19 70 ASP A C 1
ATOM 523 O O . ASP A 1 70 ? -24.090 -10.242 -5.023 1.00 53.19 70 ASP A O 1
ATOM 527 N N . THR A 1 71 ? -23.793 -10.128 -7.229 1.00 50.28 71 THR A N 1
ATOM 528 C CA . THR A 1 71 ? -25.232 -10.173 -7.576 1.00 50.28 71 THR A CA 1
ATOM 529 C C . THR A 1 71 ? -25.767 -11.567 -7.949 1.00 50.28 71 THR A C 1
ATOM 531 O O . THR A 1 71 ? -26.904 -11.682 -8.407 1.00 50.28 71 THR A O 1
ATOM 534 N N . GLY A 1 72 ? -25.011 -12.650 -7.719 1.00 45.47 72 GLY A N 1
ATOM 535 C CA . GLY A 1 72 ? -25.414 -14.008 -8.108 1.00 45.47 72 GLY A CA 1
ATOM 536 C C . GLY A 1 72 ? -25.152 -15.091 -7.057 1.00 45.47 72 GLY A C 1
ATOM 537 O O . GLY A 1 72 ? -24.037 -15.571 -6.948 1.00 45.47 72 GLY A O 1
ATOM 538 N N . VAL A 1 73 ? -26.225 -15.506 -6.371 1.00 40.75 73 VAL A N 1
ATOM 539 C CA . VAL A 1 73 ? -26.483 -16.812 -5.717 1.00 40.75 73 VAL A CA 1
ATOM 540 C C . VAL A 1 73 ? -25.390 -17.381 -4.793 1.00 40.75 73 VAL A C 1
ATOM 542 O O . VAL A 1 73 ? -24.343 -17.849 -5.224 1.00 40.75 73 VAL A O 1
ATOM 545 N N . ALA A 1 74 ? -25.732 -17.483 -3.505 1.00 42.22 74 ALA A N 1
ATOM 546 C CA . ALA A 1 74 ? -25.016 -18.273 -2.508 1.00 42.22 74 ALA A CA 1
ATOM 547 C C . ALA A 1 74 ? -24.861 -19.743 -2.956 1.00 42.22 74 ALA A C 1
ATOM 549 O O . ALA A 1 74 ? -25.777 -20.553 -2.819 1.00 42.22 74 ALA A O 1
ATOM 550 N N . GLY A 1 75 ? -23.687 -20.076 -3.488 1.00 37.12 75 GLY A N 1
ATOM 551 C CA . GLY A 1 75 ? -23.227 -21.425 -3.796 1.00 37.12 75 GLY A CA 1
ATOM 552 C C . GLY A 1 75 ? -21.749 -21.532 -3.425 1.00 37.12 75 GLY A C 1
ATOM 553 O O . GLY A 1 75 ? -20.965 -20.636 -3.721 1.00 37.12 75 GLY A O 1
ATOM 554 N N . ALA A 1 76 ? -21.397 -22.583 -2.693 1.00 43.91 76 ALA A N 1
ATOM 555 C CA . ALA A 1 76 ? -20.096 -22.802 -2.074 1.00 43.91 76 ALA A CA 1
ATOM 556 C C . ALA A 1 76 ? -18.940 -22.855 -3.094 1.00 43.91 76 ALA A C 1
ATOM 558 O O . ALA A 1 76 ? -18.762 -23.867 -3.757 1.00 43.91 76 ALA A O 1
ATOM 559 N N . ASP A 1 77 ? -18.221 -21.739 -3.243 1.00 39.59 77 ASP A N 1
ATOM 560 C CA . ASP A 1 77 ? -16.757 -21.605 -3.372 1.00 39.59 77 ASP A CA 1
ATOM 561 C C . ASP A 1 77 ? -16.449 -20.132 -3.709 1.00 39.59 77 ASP A C 1
ATOM 563 O O . ASP A 1 77 ? -16.588 -19.669 -4.839 1.00 39.59 77 ASP A O 1
ATOM 567 N N . GLY A 1 78 ? -16.117 -19.353 -2.672 1.00 40.47 78 GLY A N 1
ATOM 568 C CA . GLY A 1 78 ? -16.086 -17.886 -2.681 1.00 40.47 78 GLY A CA 1
ATOM 569 C C . GLY A 1 78 ? -15.05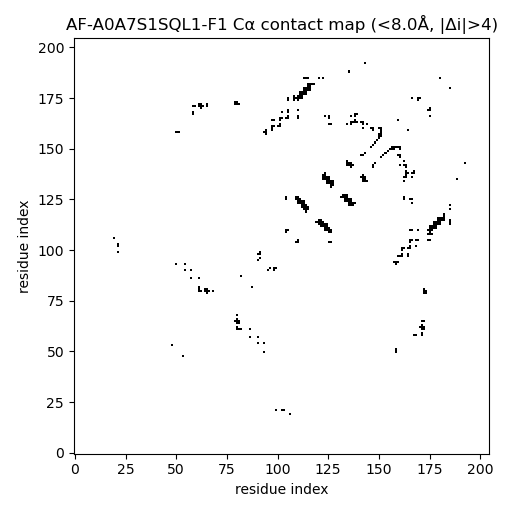5 -17.262 -3.623 1.00 40.47 78 GLY A C 1
ATOM 570 O O . GLY A 1 78 ? -13.940 -16.928 -3.215 1.00 40.47 78 GLY A O 1
ATOM 571 N N . PHE A 1 79 ? -15.457 -17.013 -4.866 1.00 40.84 79 PHE A N 1
ATOM 572 C CA . PHE A 1 79 ? -14.664 -16.275 -5.841 1.00 40.84 79 PHE A CA 1
ATOM 573 C C . PHE A 1 79 ? -14.737 -14.766 -5.570 1.00 40.84 79 PHE A C 1
ATOM 575 O O . PHE A 1 79 ? -15.493 -14.016 -6.182 1.00 40.84 79 PHE A O 1
ATOM 582 N N . ARG A 1 80 ? -13.939 -14.323 -4.594 1.00 52.09 80 ARG A N 1
ATOM 583 C CA . ARG A 1 80 ? -13.571 -12.913 -4.395 1.00 52.09 80 ARG A CA 1
ATOM 584 C C . ARG A 1 80 ? -12.929 -12.397 -5.693 1.00 52.09 80 ARG A C 1
ATOM 586 O O . ARG A 1 80 ? -12.132 -13.125 -6.277 1.00 52.09 80 ARG A O 1
ATOM 593 N N . GLY A 1 81 ? -13.298 -11.189 -6.134 1.00 56.44 81 GLY A N 1
ATOM 594 C CA . GLY A 1 81 ? -12.968 -10.627 -7.455 1.00 56.44 81 GLY A CA 1
ATOM 595 C C . GLY A 1 81 ? -11.549 -10.924 -7.945 1.00 56.44 81 GLY A C 1
ATOM 596 O O . GLY A 1 81 ? -10.593 -10.911 -7.170 1.00 56.44 81 GLY A O 1
ATOM 597 N N . THR A 1 82 ? -11.407 -11.235 -9.232 1.00 68.62 82 THR A N 1
ATOM 598 C CA . THR A 1 82 ? -10.186 -11.872 -9.735 1.00 68.62 82 THR A CA 1
ATOM 599 C C . THR A 1 82 ? -9.345 -11.027 -10.653 1.00 68.62 82 THR A C 1
ATOM 601 O O . THR A 1 82 ? -9.810 -10.498 -11.658 1.00 68.62 82 THR A O 1
ATOM 604 N N . VAL A 1 83 ? -8.052 -10.984 -10.335 1.00 82.69 83 VAL A N 1
ATOM 605 C CA . VAL A 1 83 ? -7.033 -10.310 -11.135 1.00 82.69 83 VAL A CA 1
ATOM 606 C C . VAL A 1 83 ? -6.743 -11.117 -12.400 1.00 82.69 83 VAL A C 1
ATOM 608 O O . VAL A 1 83 ? -6.161 -12.193 -12.347 1.00 82.69 83 VAL A O 1
ATOM 611 N N . THR A 1 84 ? -7.105 -10.608 -13.570 1.00 86.88 84 THR A N 1
ATOM 612 C CA . THR A 1 84 ? -6.777 -11.304 -14.822 1.00 86.88 84 THR A CA 1
ATOM 613 C C . THR A 1 84 ? -5.261 -11.325 -15.076 1.00 86.88 84 THR A C 1
ATOM 615 O O . THR A 1 84 ? -4.521 -10.451 -14.614 1.00 86.88 84 THR A O 1
ATOM 618 N N . ASP A 1 85 ? -4.779 -12.281 -15.878 1.00 86.62 85 ASP A N 1
ATOM 619 C CA . ASP A 1 85 ? -3.378 -12.305 -16.332 1.00 86.62 85 ASP A CA 1
ATOM 620 C C . ASP A 1 85 ? -2.986 -10.993 -17.038 1.00 86.62 85 ASP A C 1
ATOM 622 O O . ASP A 1 85 ? -1.857 -10.521 -16.901 1.00 86.62 85 ASP A O 1
ATOM 626 N N . ALA A 1 86 ? -3.926 -10.372 -17.760 1.00 89.19 86 ALA A N 1
ATOM 627 C CA . ALA A 1 86 ? -3.717 -9.082 -18.410 1.00 89.19 86 ALA A CA 1
ATOM 628 C C . ALA A 1 86 ? -3.493 -7.952 -17.391 1.00 89.19 86 ALA A C 1
ATOM 630 O O . ALA A 1 86 ? -2.620 -7.103 -17.597 1.00 89.19 86 ALA A O 1
ATOM 631 N N . HIS A 1 87 ? -4.219 -7.964 -16.268 1.00 90.75 87 HIS A N 1
ATOM 632 C CA . HIS A 1 87 ? -3.992 -7.026 -15.166 1.00 90.75 87 HIS A CA 1
ATOM 633 C C . HIS A 1 87 ? -2.613 -7.234 -14.542 1.00 90.75 87 HIS A C 1
ATOM 635 O O . HIS A 1 87 ? -1.891 -6.262 -14.332 1.00 90.75 87 HIS A O 1
ATOM 641 N N . LEU A 1 88 ? -2.204 -8.484 -14.301 1.00 90.81 88 LEU A N 1
ATOM 642 C CA . LEU A 1 88 ? -0.884 -8.788 -13.739 1.00 90.81 88 LEU A CA 1
ATOM 643 C C . LEU A 1 88 ? 0.257 -8.346 -14.656 1.00 90.81 88 LEU A C 1
ATOM 645 O O . LEU A 1 88 ? 1.240 -7.791 -14.169 1.00 90.81 88 LEU A O 1
ATOM 649 N N . LEU A 1 89 ? 0.130 -8.559 -15.968 1.00 91.81 89 LEU A N 1
ATOM 650 C CA . LEU A 1 89 ? 1.119 -8.108 -16.949 1.00 91.81 89 LEU A CA 1
ATOM 651 C C . LEU A 1 89 ? 1.218 -6.582 -16.958 1.00 91.81 89 LEU A C 1
ATOM 653 O O . LEU A 1 89 ? 2.307 -6.040 -16.785 1.00 91.81 89 LEU A O 1
ATOM 657 N N . SER A 1 90 ? 0.078 -5.896 -17.040 1.00 93.69 90 SER A N 1
ATOM 658 C CA . SER A 1 90 ? 0.030 -4.430 -17.087 1.00 93.69 90 SER A CA 1
ATOM 659 C C . SER A 1 90 ? 0.576 -3.797 -15.802 1.00 93.69 90 SER A C 1
ATOM 661 O O . SER A 1 90 ? 1.379 -2.867 -15.841 1.00 93.69 90 SER A O 1
ATOM 663 N N . LEU A 1 91 ? 0.199 -4.333 -14.637 1.00 93.12 91 LEU A N 1
ATOM 664 C CA . LEU A 1 91 ? 0.731 -3.889 -13.350 1.00 93.12 91 LEU A CA 1
ATOM 665 C C . LEU A 1 91 ? 2.225 -4.198 -13.213 1.00 93.12 91 LEU A C 1
ATOM 667 O O . LEU A 1 91 ? 2.951 -3.429 -12.582 1.00 93.12 91 LEU A O 1
ATOM 671 N N . TYR A 1 92 ? 2.701 -5.308 -13.783 1.00 93.62 92 TYR A N 1
ATOM 672 C CA . TYR A 1 92 ? 4.117 -5.654 -13.750 1.00 93.62 92 TYR A CA 1
ATOM 673 C C . TYR A 1 92 ? 4.931 -4.669 -14.588 1.00 93.62 92 TYR A C 1
ATOM 675 O O . TYR A 1 92 ? 5.997 -4.246 -14.149 1.00 93.62 92 TYR A O 1
ATOM 683 N N . ASP A 1 93 ? 4.435 -4.269 -15.755 1.00 92.88 93 ASP A N 1
ATOM 684 C CA . ASP A 1 93 ? 5.121 -3.296 -16.607 1.00 92.88 93 ASP A CA 1
ATOM 685 C C . ASP A 1 93 ? 5.234 -1.921 -15.928 1.00 92.88 93 ASP A C 1
ATOM 687 O O . ASP A 1 93 ? 6.251 -1.244 -16.069 1.00 92.88 93 ASP A O 1
ATOM 691 N N . LEU A 1 94 ? 4.238 -1.539 -15.119 1.00 93.38 94 LEU A N 1
ATOM 692 C CA . LEU A 1 94 ? 4.236 -0.273 -14.376 1.00 93.38 94 LEU A CA 1
ATOM 693 C C . LEU A 1 94 ? 5.081 -0.305 -13.091 1.00 93.38 94 LEU A C 1
ATOM 695 O O . LEU A 1 94 ? 5.773 0.662 -12.777 1.00 93.38 94 LEU A O 1
ATOM 699 N N . HIS A 1 95 ? 5.015 -1.393 -12.317 1.00 92.38 95 HIS A N 1
ATOM 700 C CA . HIS A 1 95 ? 5.589 -1.467 -10.960 1.00 92.38 95 HI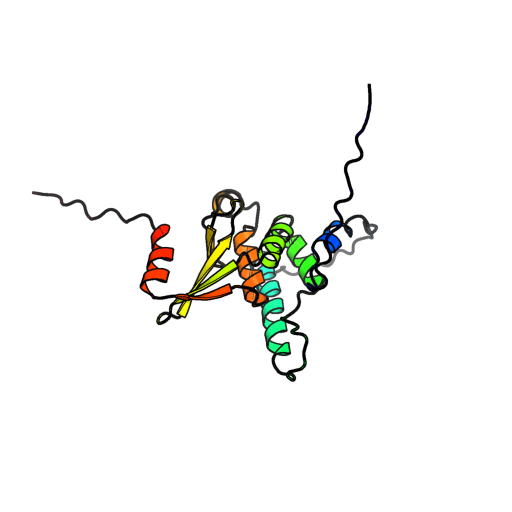S A CA 1
ATOM 701 C C . HIS A 1 95 ? 6.823 -2.371 -10.851 1.00 92.38 95 HIS A C 1
ATOM 703 O O . HIS A 1 95 ? 7.505 -2.405 -9.817 1.00 92.38 95 HIS A O 1
ATOM 709 N N . GLY A 1 96 ? 7.111 -3.148 -11.892 1.00 92.56 96 GLY A N 1
ATOM 710 C CA . GLY A 1 96 ? 8.239 -4.064 -11.987 1.00 92.56 96 GLY A CA 1
ATOM 711 C C . GLY A 1 96 ? 8.359 -5.000 -10.784 1.00 92.56 96 GLY A C 1
ATOM 712 O O . GLY A 1 96 ? 7.426 -5.691 -10.370 1.00 92.56 96 GLY A O 1
ATOM 713 N N . LYS A 1 97 ? 9.548 -5.004 -10.173 1.00 90.94 97 LYS A N 1
ATOM 714 C CA . LYS A 1 97 ? 9.880 -5.860 -9.020 1.00 90.94 97 LYS A CA 1
ATOM 715 C C . LYS A 1 97 ? 9.033 -5.590 -7.769 1.00 90.94 97 LYS A C 1
ATOM 717 O O . LYS A 1 97 ? 9.004 -6.443 -6.879 1.00 90.94 97 LYS A O 1
ATOM 722 N N . ASN A 1 98 ? 8.389 -4.425 -7.663 1.00 93.94 98 ASN A N 1
ATOM 723 C CA . ASN A 1 98 ? 7.560 -4.099 -6.503 1.00 93.94 98 ASN A CA 1
ATOM 724 C C . ASN A 1 98 ? 6.239 -4.872 -6.520 1.00 93.94 98 ASN A C 1
ATOM 726 O O . ASN A 1 98 ? 5.780 -5.245 -5.442 1.00 93.94 98 ASN A O 1
ATOM 730 N N . LEU A 1 99 ? 5.704 -5.215 -7.701 1.00 94.69 99 LEU A N 1
ATOM 731 C CA . LEU A 1 99 ? 4.476 -6.008 -7.818 1.00 94.69 99 LEU A CA 1
ATOM 732 C C . LEU A 1 99 ? 4.622 -7.388 -7.177 1.00 94.69 99 LEU A C 1
ATOM 734 O O . LEU A 1 99 ? 3.828 -7.755 -6.320 1.00 94.69 99 LEU A O 1
ATOM 738 N N . ALA A 1 100 ? 5.671 -8.133 -7.532 1.00 92.44 100 ALA A N 1
ATOM 739 C CA . ALA A 1 100 ? 5.877 -9.481 -6.997 1.00 92.44 100 ALA A CA 1
ATOM 740 C C . ALA A 1 100 ? 5.995 -9.489 -5.462 1.00 92.44 100 ALA A C 1
ATOM 742 O O . ALA A 1 100 ? 5.528 -10.410 -4.795 1.00 92.44 100 ALA A O 1
ATOM 743 N N . LYS A 1 101 ? 6.608 -8.446 -4.887 1.00 94.25 101 LYS A N 1
ATOM 744 C CA . LYS A 1 101 ? 6.712 -8.293 -3.430 1.00 94.25 101 LYS A CA 1
ATOM 745 C C . LYS A 1 101 ? 5.387 -7.873 -2.800 1.00 94.25 101 LYS A C 1
ATOM 747 O O . LYS A 1 101 ? 5.112 -8.301 -1.689 1.00 94.25 101 LYS A O 1
ATOM 752 N N . ALA A 1 102 ? 4.612 -7.028 -3.476 1.00 95.38 102 ALA A N 1
ATOM 753 C CA . ALA A 1 102 ? 3.299 -6.602 -3.014 1.00 95.38 102 ALA A CA 1
ATOM 754 C C . ALA A 1 102 ? 2.329 -7.788 -2.955 1.00 95.38 102 ALA A C 1
ATOM 756 O O . ALA A 1 102 ? 1.745 -8.025 -1.904 1.00 95.38 102 ALA A O 1
ATOM 757 N N . LEU A 1 103 ? 2.249 -8.584 -4.027 1.00 93.38 103 LEU A N 1
ATOM 758 C CA . LEU A 1 103 ? 1.429 -9.800 -4.079 1.00 93.38 103 LEU A CA 1
ATOM 759 C C . LEU A 1 103 ? 1.782 -10.766 -2.947 1.00 93.38 103 LEU A C 1
ATOM 761 O O . LEU A 1 103 ? 0.904 -11.164 -2.198 1.00 93.38 103 LEU A O 1
ATOM 765 N N . SER A 1 104 ? 3.075 -11.014 -2.713 1.00 93.31 104 SER A N 1
ATOM 766 C CA . SER A 1 104 ? 3.513 -11.853 -1.591 1.00 93.31 104 SER A CA 1
ATOM 767 C C . SER A 1 104 ? 3.041 -11.354 -0.219 1.00 93.31 104 SER A C 1
ATOM 769 O O . SER A 1 104 ? 2.885 -12.173 0.679 1.00 93.31 104 SER A O 1
ATOM 771 N N . ILE A 1 105 ? 2.871 -10.042 -0.019 1.00 94.44 105 ILE A N 1
ATOM 772 C CA . ILE A 1 105 ? 2.345 -9.495 1.242 1.00 94.44 105 ILE A CA 1
ATOM 773 C C . ILE A 1 105 ? 0.836 -9.747 1.334 1.00 94.44 105 ILE A C 1
ATOM 775 O O . ILE A 1 105 ? 0.350 -10.131 2.397 1.00 94.44 105 ILE A O 1
ATOM 779 N N . VAL A 1 106 ? 0.112 -9.555 0.228 1.00 93.31 106 VAL A N 1
ATOM 780 C CA . VAL A 1 106 ? -1.334 -9.805 0.143 1.00 93.31 106 VAL A CA 1
ATOM 781 C C . VAL A 1 106 ? -1.645 -11.287 0.362 1.00 93.31 106 VAL A C 1
ATOM 783 O O . VAL A 1 106 ? -2.498 -11.604 1.183 1.00 93.31 106 VAL A O 1
ATOM 786 N N . ASP A 1 107 ? -0.898 -12.188 -0.279 1.00 90.44 107 ASP A N 1
ATOM 787 C CA . ASP A 1 107 ? -1.069 -13.643 -0.159 1.00 90.44 107 ASP A CA 1
ATOM 788 C C . ASP A 1 107 ? -0.846 -14.145 1.274 1.00 90.44 107 ASP A C 1
ATOM 790 O O . ASP A 1 107 ? -1.469 -15.106 1.716 1.00 90.44 107 ASP A O 1
ATOM 794 N N . GLN A 1 108 ? 0.041 -13.482 2.018 1.00 91.06 108 GLN A N 1
ATOM 795 C CA . GLN A 1 108 ? 0.318 -13.781 3.425 1.00 91.06 108 GLN A CA 1
ATOM 796 C C . GLN A 1 108 ? -0.681 -13.119 4.387 1.00 91.06 108 GLN A C 1
ATOM 798 O O . GLN A 1 108 ? -0.511 -13.222 5.601 1.00 91.06 108 GLN A O 1
ATOM 803 N N . GLY A 1 109 ? -1.678 -12.389 3.875 1.00 90.88 109 GLY A N 1
ATOM 804 C CA . GLY A 1 109 ? -2.640 -11.648 4.689 1.00 90.88 109 GLY A CA 1
ATOM 805 C C . GLY A 1 109 ? -2.015 -10.498 5.483 1.00 90.88 109 GLY A C 1
ATOM 806 O O . GLY A 1 109 ? -2.558 -10.100 6.507 1.00 90.88 109 GLY A O 1
ATOM 807 N N . GLY A 1 110 ? -0.873 -9.959 5.046 1.00 93.06 110 GLY A N 1
ATOM 808 C CA . GLY A 1 110 ? -0.101 -8.943 5.771 1.00 93.06 110 GLY A CA 1
ATOM 809 C C . GLY A 1 110 ? -0.624 -7.509 5.642 1.00 93.06 110 GLY A C 1
ATOM 810 O O . GLY A 1 110 ? 0.160 -6.576 5.831 1.00 93.06 110 GLY A O 1
ATOM 811 N N . VAL A 1 111 ? -1.894 -7.323 5.271 1.00 96.31 111 VAL A N 1
ATOM 812 C CA . VAL A 1 111 ? -2.541 -6.013 5.111 1.00 96.31 111 VAL A CA 1
ATOM 813 C C . VAL A 1 111 ? -3.739 -5.918 6.049 1.00 96.31 111 VAL A C 1
ATOM 815 O O . VAL A 1 111 ? -4.696 -6.682 5.927 1.00 96.31 111 VAL A O 1
ATOM 818 N N . TYR A 1 112 ? -3.695 -4.931 6.934 1.00 95.12 112 TYR A N 1
ATOM 819 C CA . TYR A 1 112 ? -4.723 -4.634 7.925 1.00 95.12 112 TYR A CA 1
ATOM 820 C C . TYR A 1 112 ? -5.339 -3.275 7.604 1.00 95.12 112 TYR A C 1
ATOM 822 O O . TYR A 1 112 ? -4.613 -2.334 7.276 1.00 95.12 112 TYR A O 1
ATOM 830 N N . CYS A 1 113 ? -6.662 -3.170 7.674 1.00 95.00 113 CYS A N 1
ATOM 831 C CA . CYS A 1 113 ? -7.397 -1.926 7.482 1.00 95.00 113 CYS A CA 1
ATOM 832 C C . CYS A 1 113 ? -8.158 -1.602 8.766 1.00 95.00 113 CYS A C 1
ATOM 834 O O . CYS A 1 113 ? -9.017 -2.366 9.185 1.00 95.00 113 CYS A O 1
ATOM 836 N N . HIS A 1 114 ? -7.839 -0.474 9.386 1.00 94.12 114 HIS A N 1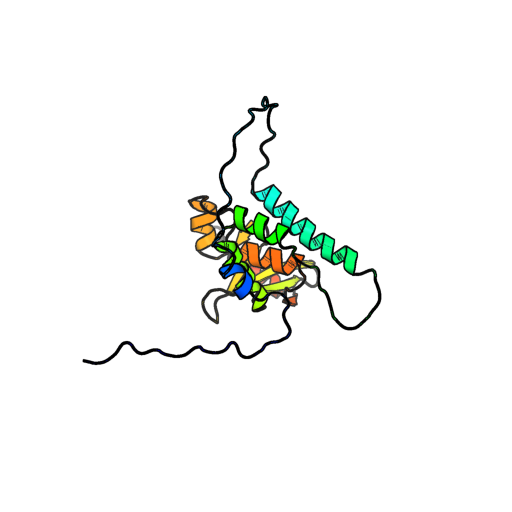
ATOM 837 C CA . HIS A 1 114 ? -8.532 0.026 10.565 1.00 94.12 114 HIS A CA 1
ATOM 838 C C . HIS A 1 114 ? -9.528 1.094 10.128 1.00 94.12 114 HIS A C 1
ATOM 840 O O . HIS A 1 114 ? -9.138 2.078 9.490 1.00 94.12 114 HIS A O 1
ATOM 846 N N . VAL A 1 115 ? -10.799 0.899 10.464 1.00 93.94 115 VAL A N 1
ATOM 847 C CA . VAL A 1 115 ? -11.889 1.823 10.137 1.00 93.94 115 VAL A CA 1
ATOM 848 C C . VAL A 1 115 ? -12.352 2.503 11.414 1.00 93.94 115 VAL A C 1
ATOM 850 O O . VAL A 1 115 ? -12.795 1.829 12.341 1.00 93.94 115 VAL A O 1
ATOM 853 N N . GLY A 1 116 ? -12.249 3.830 11.468 1.00 93.31 116 GLY A N 1
ATOM 854 C CA . GLY A 1 116 ? -12.762 4.609 12.595 1.00 93.31 116 GLY A CA 1
ATOM 855 C C . GLY A 1 116 ? -14.269 4.426 12.745 1.00 93.31 116 GLY A C 1
ATOM 856 O O . GLY A 1 116 ? -15.011 4.593 11.776 1.00 93.31 116 GLY A O 1
ATOM 857 N N . ARG A 1 117 ? -14.719 4.064 13.949 1.00 92.62 117 ARG A N 1
ATOM 858 C CA . ARG A 1 117 ? -16.132 3.790 14.247 1.00 92.62 117 ARG A CA 1
ATOM 859 C C . ARG A 1 117 ? -17.053 4.950 13.853 1.00 92.62 117 ARG A C 1
ATOM 861 O O . ARG A 1 117 ? -18.095 4.713 13.246 1.00 92.62 117 ARG A O 1
ATOM 868 N N . GLU A 1 118 ? -16.673 6.184 14.167 1.00 91.81 118 GLU A N 1
ATOM 869 C CA . GLU A 1 118 ? -17.502 7.382 13.973 1.00 91.81 118 GLU A CA 1
ATOM 870 C C . GLU A 1 118 ? -17.097 8.145 12.710 1.00 91.81 118 GLU A C 1
ATOM 872 O O . GLU A 1 118 ? -17.941 8.592 11.936 1.00 91.81 118 GLU A O 1
ATOM 877 N N . SER A 1 119 ? -15.792 8.272 12.478 1.00 89.81 119 SER A N 1
ATOM 878 C CA . SER A 1 119 ? -15.229 9.041 11.373 1.00 89.81 119 SER A CA 1
ATOM 879 C C . SER A 1 119 ? -15.232 8.284 10.051 1.00 89.81 119 SER A C 1
ATOM 881 O O . SER A 1 119 ? -15.055 8.909 9.003 1.00 89.81 119 SER A O 1
ATOM 883 N N . GLN A 1 120 ? -15.373 6.952 10.091 1.00 91.62 120 GLN A N 1
ATOM 884 C CA . GLN A 1 120 ? -15.265 6.055 8.935 1.00 91.62 120 GLN A CA 1
ATOM 885 C C . GLN A 1 120 ? -13.947 6.234 8.159 1.00 91.62 120 GLN A C 1
ATOM 887 O O . GLN A 1 120 ? -13.817 5.852 6.994 1.00 91.62 120 GLN A O 1
ATOM 892 N N . ARG A 1 121 ? -12.929 6.823 8.803 1.00 90.62 121 ARG A N 1
ATOM 893 C CA . ARG A 1 121 ? -11.602 7.002 8.215 1.00 90.62 121 ARG A CA 1
ATOM 894 C C . ARG A 1 121 ? -10.895 5.660 8.167 1.00 90.62 121 ARG A C 1
ATOM 896 O O . ARG A 1 121 ? -10.850 4.946 9.164 1.00 90.62 121 ARG A O 1
ATOM 903 N N . ARG A 1 122 ? -10.304 5.356 7.013 1.00 91.38 122 ARG A N 1
ATOM 904 C CA . ARG A 1 122 ? -9.590 4.102 6.761 1.00 91.38 122 ARG A CA 1
ATOM 905 C C . ARG A 1 122 ? -8.090 4.325 6.850 1.00 91.38 122 ARG A C 1
ATOM 907 O O . ARG A 1 122 ? -7.537 5.173 6.147 1.00 91.38 122 ARG A O 1
ATOM 914 N N . VAL A 1 123 ? -7.432 3.543 7.693 1.00 92.44 123 VAL A N 1
ATOM 915 C CA . VAL A 1 123 ? -5.984 3.573 7.895 1.00 92.44 123 VAL A CA 1
ATOM 916 C C . VAL A 1 123 ? -5.430 2.177 7.668 1.00 92.44 123 VAL A C 1
ATOM 918 O O . VAL A 1 123 ? -5.897 1.221 8.278 1.00 92.44 123 VAL A O 1
ATOM 921 N N . PHE A 1 124 ? -4.426 2.045 6.800 1.00 94.88 124 PHE A N 1
ATOM 922 C CA . PHE A 1 124 ? -3.849 0.741 6.496 1.00 94.88 124 PHE A CA 1
ATOM 923 C C . PHE A 1 124 ? -2.536 0.538 7.241 1.00 94.88 124 PHE A C 1
ATOM 925 O O . PHE A 1 124 ? -1.683 1.426 7.283 1.00 94.88 124 PHE A O 1
ATOM 932 N N . GLN A 1 125 ? -2.353 -0.665 7.774 1.00 95.25 125 GLN A N 1
ATOM 933 C CA . GLN A 1 125 ? -1.070 -1.154 8.254 1.00 95.25 125 GLN A CA 1
ATOM 934 C C . GLN A 1 125 ? -0.622 -2.328 7.396 1.00 95.25 125 GLN A C 1
ATOM 936 O O . GLN A 1 125 ? -1.359 -3.289 7.180 1.00 95.25 125 GLN A O 1
ATOM 941 N N . VAL A 1 126 ? 0.605 -2.244 6.891 1.00 96.38 126 VAL A N 1
ATOM 942 C CA . VAL A 1 126 ? 1.176 -3.265 6.015 1.00 96.38 126 VAL A CA 1
ATOM 943 C C . VAL A 1 126 ? 2.434 -3.828 6.648 1.00 96.38 126 VAL A C 1
ATOM 945 O O . VAL A 1 126 ? 3.333 -3.079 7.036 1.00 96.38 126 VAL A O 1
ATOM 948 N N . ARG A 1 127 ? 2.510 -5.157 6.717 1.00 95.06 127 ARG A N 1
ATOM 949 C CA . ARG A 1 127 ? 3.654 -5.868 7.283 1.00 95.06 127 ARG A CA 1
ATOM 950 C C . ARG A 1 127 ? 4.934 -5.580 6.494 1.00 95.06 127 ARG A C 1
ATOM 952 O O . ARG A 1 127 ? 4.967 -5.615 5.260 1.00 95.06 127 ARG A O 1
ATOM 959 N N . GLY A 1 128 ? 5.996 -5.296 7.236 1.00 91.06 128 GLY A N 1
ATOM 960 C CA . GLY A 1 128 ? 7.342 -5.067 6.742 1.00 91.06 128 GLY A CA 1
ATOM 961 C C . GLY A 1 128 ? 8.127 -6.360 6.525 1.00 91.06 128 GLY A C 1
ATOM 962 O O . GLY A 1 128 ? 7.571 -7.425 6.271 1.00 91.06 128 GLY A O 1
ATOM 963 N N . LYS A 1 129 ? 9.461 -6.254 6.549 1.00 84.31 129 LYS A N 1
ATOM 964 C CA . LYS A 1 129 ? 10.346 -7.419 6.379 1.00 84.31 129 LYS A CA 1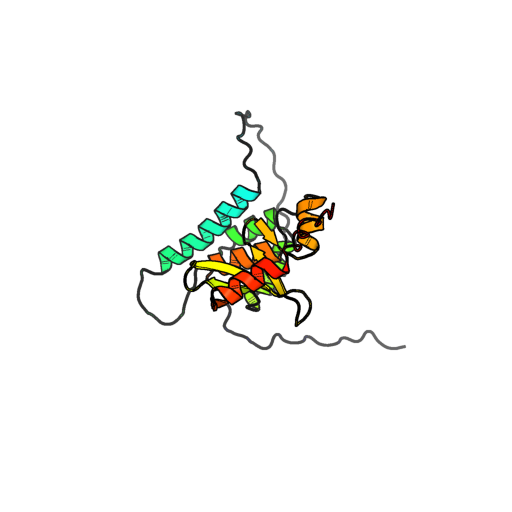
ATOM 965 C C . LYS A 1 129 ? 10.536 -8.174 7.698 1.00 84.31 129 LYS A C 1
ATOM 967 O O . LYS A 1 129 ? 10.623 -9.399 7.669 1.00 84.31 129 LYS A O 1
ATOM 972 N N . GLY A 1 130 ? 10.637 -7.458 8.819 1.00 82.06 130 GLY A N 1
ATOM 973 C CA . GLY A 1 130 ? 10.671 -8.047 10.150 1.00 82.06 130 GLY A CA 1
ATOM 974 C C . GLY A 1 130 ? 9.303 -8.576 10.573 1.00 82.06 130 GLY A C 1
ATOM 975 O O . GLY A 1 130 ? 8.263 -8.127 10.092 1.00 82.06 130 GLY A O 1
ATOM 976 N N . ALA A 1 131 ? 9.302 -9.543 11.491 1.00 71.19 131 ALA A N 1
ATOM 977 C CA . ALA A 1 131 ? 8.064 -10.145 11.973 1.00 71.19 131 ALA A CA 1
ATOM 978 C C . ALA A 1 131 ? 7.159 -9.137 12.705 1.00 71.19 131 ALA A C 1
ATOM 980 O O . ALA A 1 131 ? 5.943 -9.273 12.608 1.00 71.19 131 ALA A O 1
ATOM 981 N N . SER A 1 132 ? 7.757 -8.142 13.369 1.00 79.00 132 SER A N 1
ATOM 982 C CA . SER A 1 132 ? 7.104 -7.071 14.131 1.00 79.00 132 SER A CA 1
ATOM 983 C C . SER A 1 132 ? 7.071 -5.718 13.409 1.00 79.00 132 SER A C 1
ATOM 985 O O . SER A 1 132 ? 6.642 -4.730 13.998 1.00 79.00 132 SER A O 1
ATOM 987 N N . ASP A 1 133 ? 7.550 -5.641 12.165 1.00 88.06 133 ASP A N 1
ATOM 988 C CA . ASP A 1 133 ? 7.587 -4.378 11.429 1.00 88.06 133 ASP A CA 1
ATOM 989 C C . ASP A 1 133 ? 6.231 -4.125 10.774 1.00 88.06 133 ASP A C 1
ATOM 991 O O . ASP A 1 133 ? 5.777 -4.929 9.957 1.00 88.06 133 ASP A O 1
ATOM 995 N N . PHE A 1 134 ? 5.625 -2.976 11.059 1.00 91.94 134 PHE A N 1
ATOM 996 C CA . PHE A 1 134 ? 4.420 -2.506 10.383 1.00 91.94 134 PHE A CA 1
ATOM 997 C C . PHE A 1 134 ? 4.632 -1.090 9.867 1.00 91.94 134 PHE A C 1
ATOM 999 O O . PHE A 1 134 ? 5.198 -0.236 10.548 1.00 91.94 134 PHE A O 1
ATOM 1006 N N . TYR A 1 135 ? 4.177 -0.846 8.643 1.00 94.94 135 TYR A N 1
ATOM 1007 C CA . TYR A 1 135 ? 4.192 0.474 8.036 1.00 94.94 135 TYR A CA 1
ATOM 1008 C C . TYR A 1 135 ? 2.778 1.018 7.948 1.00 94.94 135 TYR A C 1
ATOM 1010 O O . TYR A 1 135 ? 1.872 0.328 7.480 1.00 94.94 135 TYR A O 1
ATOM 1018 N N . LEU A 1 136 ? 2.622 2.279 8.338 1.00 94.69 136 LEU A N 1
ATOM 1019 C CA . LEU A 1 136 ? 1.405 3.037 8.111 1.00 94.69 136 LEU A CA 1
ATOM 1020 C C . LEU A 1 136 ? 1.327 3.391 6.624 1.00 94.69 136 LEU A C 1
ATOM 1022 O O . LEU A 1 136 ? 2.292 3.910 6.048 1.00 94.69 136 LEU A O 1
ATOM 1026 N N . VAL A 1 137 ? 0.193 3.089 6.002 1.00 95.56 137 VAL A N 1
ATOM 1027 C CA . VAL A 1 137 ? -0.035 3.264 4.569 1.00 95.56 137 VAL A CA 1
ATOM 1028 C C . VAL A 1 137 ? -1.353 3.993 4.332 1.00 95.56 137 VAL A C 1
ATOM 1030 O O . VAL A 1 137 ? -2.402 3.612 4.844 1.00 95.56 137 VAL A O 1
ATOM 1033 N N . PHE A 1 138 ? -1.297 5.014 3.482 1.00 93.25 138 PHE A N 1
ATOM 1034 C CA . PHE A 1 138 ? -2.460 5.594 2.822 1.00 93.25 138 PHE A CA 1
ATOM 1035 C C . PHE A 1 138 ? -2.402 5.174 1.357 1.00 93.25 138 PHE A C 1
ATOM 1037 O O . PHE A 1 138 ? -1.484 5.627 0.659 1.00 93.25 138 PHE A O 1
ATOM 1044 N N . PRO A 1 139 ? -3.339 4.327 0.886 1.00 84.06 139 PRO A N 1
ATOM 1045 C CA . PRO A 1 139 ? -3.226 3.604 -0.375 1.00 84.06 139 PRO A CA 1
ATOM 1046 C C . PRO A 1 139 ? -2.905 4.444 -1.607 1.00 84.06 139 PRO A C 1
ATOM 1048 O O . PRO A 1 139 ? -2.416 3.876 -2.559 1.00 84.06 139 PRO A O 1
ATOM 1051 N N . SER A 1 140 ? -3.075 5.764 -1.630 1.00 84.69 140 SER A N 1
ATOM 1052 C CA . SER A 1 140 ? -2.762 6.588 -2.811 1.00 84.69 140 SER A CA 1
ATOM 1053 C C . SER A 1 140 ? -1.658 7.624 -2.611 1.00 84.69 140 SER A C 1
ATOM 1055 O O . SER A 1 140 ? -1.257 8.268 -3.578 1.00 84.69 140 SER A O 1
ATOM 1057 N N . HIS A 1 141 ? -1.172 7.820 -1.384 1.00 87.62 141 HIS A N 1
ATOM 1058 C CA . HIS A 1 141 ? -0.479 9.070 -1.053 1.00 87.62 141 HIS A CA 1
ATOM 1059 C C . HIS A 1 141 ? 0.794 8.892 -0.241 1.00 87.62 141 HIS A C 1
ATOM 1061 O O . HIS A 1 141 ? 1.744 9.645 -0.441 1.00 87.62 141 HIS A O 1
ATOM 1067 N N . PHE A 1 142 ? 0.833 7.935 0.686 1.00 92.69 142 PHE A N 1
ATOM 1068 C CA . PHE A 1 142 ? 1.904 7.918 1.672 1.00 92.69 142 PHE A CA 1
ATOM 1069 C C . PHE A 1 142 ? 2.154 6.531 2.246 1.00 92.69 142 PHE A C 1
ATOM 1071 O O . PHE A 1 142 ? 1.235 5.747 2.471 1.00 92.69 142 PHE A O 1
ATOM 1078 N N . CYS A 1 143 ? 3.423 6.251 2.522 1.00 94.75 143 CYS A N 1
ATOM 1079 C CA . CYS A 1 143 ? 3.841 5.103 3.303 1.00 94.75 143 CYS A CA 1
ATOM 1080 C C . CYS A 1 143 ? 5.058 5.475 4.148 1.00 94.75 143 CYS A C 1
ATOM 1082 O O . CYS A 1 143 ? 5.981 6.120 3.655 1.00 94.75 143 CYS A O 1
ATOM 1084 N N . THR A 1 144 ? 5.101 5.007 5.395 1.00 93.94 144 THR A N 1
ATOM 1085 C CA . THR A 1 144 ? 6.199 5.312 6.331 1.00 93.94 144 THR A CA 1
ATOM 1086 C C . THR A 1 144 ? 7.485 4.527 6.066 1.00 93.94 144 THR A C 1
ATOM 1088 O O . THR A 1 144 ? 8.487 4.721 6.748 1.00 93.94 144 THR A O 1
ATOM 1091 N N . CYS A 1 145 ? 7.504 3.639 5.068 1.00 94.25 145 CYS A N 1
ATOM 1092 C CA . CYS A 1 145 ? 8.690 2.850 4.756 1.00 94.25 145 CYS A CA 1
ATOM 1093 C C . CYS A 1 145 ? 9.794 3.686 4.083 1.00 94.25 145 CYS A C 1
ATOM 1095 O O . CYS A 1 145 ? 9.523 4.547 3.244 1.00 94.25 145 CYS A O 1
ATOM 1097 N N . HIS A 1 146 ? 11.058 3.339 4.339 1.00 93.06 146 HIS A N 1
ATOM 1098 C CA . HIS A 1 146 ? 12.207 4.021 3.727 1.00 93.06 146 HIS A CA 1
ATOM 1099 C C . HIS A 1 146 ? 12.194 4.001 2.190 1.00 93.06 146 HIS A C 1
ATOM 1101 O O . HIS A 1 146 ? 12.555 4.992 1.563 1.00 93.06 146 HIS A O 1
ATOM 1107 N N . ALA A 1 147 ? 11.743 2.906 1.569 1.00 93.31 147 ALA A N 1
ATOM 1108 C CA . ALA A 1 147 ? 11.692 2.796 0.108 1.00 93.31 147 ALA A CA 1
ATOM 1109 C C . ALA A 1 147 ? 10.731 3.812 -0.532 1.00 93.31 147 ALA A C 1
ATOM 1111 O O . ALA A 1 147 ? 10.973 4.260 -1.644 1.00 93.31 147 ALA A O 1
ATOM 1112 N N . PHE A 1 148 ? 9.658 4.213 0.158 1.00 94.75 148 PHE A N 1
ATOM 1113 C CA . PHE A 1 148 ? 8.776 5.271 -0.339 1.00 94.75 148 PHE A CA 1
ATOM 1114 C C . PHE A 1 148 ? 9.518 6.609 -0.393 1.00 94.75 148 PHE A C 1
ATOM 1116 O O . PHE A 1 148 ? 9.554 7.256 -1.435 1.00 94.75 148 PHE A O 1
ATOM 1123 N N . PHE A 1 149 ? 10.178 6.988 0.701 1.00 93.88 149 PHE A N 1
ATOM 1124 C CA . PHE A 1 149 ? 10.917 8.245 0.753 1.00 93.88 149 PHE A CA 1
ATOM 1125 C C . PHE A 1 149 ? 12.051 8.298 -0.283 1.00 93.88 149 PHE A C 1
ATOM 1127 O O . PHE A 1 149 ? 12.182 9.282 -1.010 1.00 93.88 149 PHE A O 1
ATOM 1134 N N . PHE A 1 150 ? 12.854 7.238 -0.394 1.00 93.62 150 PHE A N 1
ATOM 1135 C CA . PHE A 1 150 ? 14.012 7.242 -1.288 1.00 93.62 150 PHE A CA 1
ATOM 1136 C C . PHE A 1 150 ? 13.657 6.949 -2.748 1.00 93.62 150 PHE A C 1
ATOM 1138 O O . PHE A 1 150 ? 14.038 7.723 -3.623 1.00 93.62 150 PHE A O 1
ATOM 1145 N N . ASP A 1 151 ? 12.935 5.863 -3.027 1.00 93.25 151 ASP A N 1
ATOM 1146 C CA . ASP A 1 151 ? 12.735 5.401 -4.406 1.00 93.25 151 ASP A CA 1
ATOM 1147 C C . ASP A 1 151 ? 11.584 6.146 -5.099 1.00 93.25 151 ASP A C 1
ATOM 1149 O O . ASP A 1 151 ? 11.673 6.411 -6.295 1.00 93.25 151 ASP A O 1
ATOM 1153 N N . VAL A 1 152 ? 10.522 6.507 -4.365 1.00 93.31 152 VAL A N 1
ATOM 1154 C CA . VAL A 1 152 ? 9.343 7.190 -4.933 1.00 93.31 152 VAL A CA 1
ATOM 1155 C C . VAL A 1 152 ? 9.510 8.706 -4.874 1.00 93.31 152 VAL A C 1
ATOM 1157 O O . VAL A 1 152 ? 9.459 9.367 -5.902 1.00 93.31 152 VAL A O 1
ATOM 1160 N N . VAL A 1 153 ? 9.742 9.266 -3.683 1.00 93.69 153 VAL A N 1
ATOM 1161 C CA . VAL A 1 153 ? 9.764 10.729 -3.497 1.00 93.69 153 VAL A CA 1
ATOM 1162 C C . VAL A 1 153 ? 11.087 11.348 -3.949 1.00 93.69 153 VAL A C 1
ATOM 1164 O O . VAL A 1 153 ? 11.080 12.336 -4.675 1.00 93.69 153 VAL A O 1
ATOM 1167 N N . SER A 1 154 ? 12.223 10.791 -3.518 1.00 93.19 154 SER A N 1
ATOM 1168 C CA . SER A 1 154 ? 13.527 11.435 -3.746 1.00 93.19 154 SER A CA 1
ATOM 1169 C C . SER A 1 154 ? 14.079 11.178 -5.147 1.00 93.19 154 SER A C 1
ATOM 1171 O O . SER A 1 154 ? 14.598 12.094 -5.777 1.00 93.19 154 SER A O 1
ATOM 1173 N N . LYS A 1 155 ? 14.009 9.929 -5.626 1.00 93.62 155 LYS A N 1
ATOM 1174 C CA . LYS A 1 155 ? 14.596 9.528 -6.915 1.00 93.62 155 LYS A CA 1
ATOM 1175 C C . LYS A 1 155 ? 13.594 9.454 -8.058 1.00 93.62 155 LYS A C 1
ATOM 1177 O O . LYS A 1 155 ? 14.003 9.559 -9.207 1.00 93.62 155 LYS A O 1
ATOM 1182 N N . ASN A 1 156 ? 12.308 9.273 -7.751 1.00 90.06 156 ASN A N 1
ATOM 1183 C CA . ASN A 1 156 ? 11.271 8.995 -8.745 1.00 90.06 156 ASN A CA 1
ATOM 1184 C C . ASN A 1 156 ? 11.606 7.770 -9.636 1.00 90.06 156 ASN A C 1
ATOM 1186 O O . ASN A 1 156 ? 11.242 7.716 -10.808 1.00 90.06 156 ASN A O 1
ATOM 1190 N N . ASP A 1 157 ? 12.300 6.779 -9.062 1.00 90.75 157 ASP A N 1
ATOM 1191 C CA . ASP A 1 157 ? 12.691 5.516 -9.713 1.00 90.75 157 ASP A CA 1
ATOM 1192 C C . ASP A 1 157 ? 11.553 4.483 -9.693 1.00 90.75 157 ASP A C 1
ATOM 1194 O O . ASP A 1 157 ? 11.577 3.483 -10.416 1.00 90.75 157 ASP A O 1
ATOM 1198 N N . ALA A 1 158 ? 10.568 4.682 -8.817 1.00 91.69 158 ALA A N 1
ATOM 1199 C CA . ALA A 1 158 ? 9.411 3.817 -8.676 1.00 91.69 158 ALA A CA 1
ATOM 1200 C C . ALA A 1 158 ? 8.137 4.648 -8.544 1.00 91.69 158 ALA A C 1
ATOM 1202 O O . ALA A 1 158 ? 8.095 5.611 -7.786 1.00 91.69 158 ALA A O 1
ATOM 1203 N N . LEU A 1 159 ? 7.069 4.210 -9.215 1.00 91.94 159 LEU A N 1
ATOM 1204 C CA . LEU A 1 159 ? 5.758 4.853 -9.126 1.00 91.94 159 LEU A CA 1
ATOM 1205 C C . LEU A 1 159 ? 5.189 4.784 -7.701 1.00 91.94 159 LEU A C 1
ATOM 1207 O O . LEU A 1 159 ? 4.642 5.755 -7.185 1.00 91.94 159 LEU A O 1
ATOM 1211 N N . GLN A 1 160 ? 5.314 3.616 -7.067 1.00 93.94 160 GLN A N 1
ATOM 1212 C CA . GLN A 1 160 ? 4.863 3.347 -5.706 1.00 93.94 160 GLN A CA 1
ATOM 1213 C C . GLN A 1 160 ? 5.800 2.346 -5.027 1.00 93.94 160 GLN A C 1
ATOM 1215 O O . GLN A 1 160 ? 6.429 1.495 -5.669 1.00 93.94 160 GLN A O 1
ATOM 1220 N N . CYS A 1 161 ? 5.870 2.410 -3.696 1.00 95.81 161 CYS A N 1
ATOM 1221 C CA . CYS A 1 161 ? 6.526 1.362 -2.931 1.00 95.81 161 CYS A CA 1
ATOM 1222 C C . CYS A 1 161 ? 5.636 0.109 -2.898 1.00 95.81 161 CYS A C 1
ATOM 1224 O O . CYS A 1 161 ? 4.411 0.177 -3.031 1.00 95.81 161 CYS A O 1
ATOM 1226 N N . LYS A 1 162 ? 6.247 -1.051 -2.647 1.00 95.75 162 LYS A N 1
ATOM 1227 C CA . LYS A 1 162 ? 5.518 -2.327 -2.559 1.00 95.75 162 LYS A CA 1
ATOM 1228 C C . LYS A 1 162 ? 4.380 -2.327 -1.524 1.00 95.75 162 LYS A C 1
ATOM 1230 O O . LYS A 1 162 ? 3.431 -3.076 -1.698 1.00 95.75 162 LYS A O 1
ATOM 1235 N N . HIS A 1 163 ? 4.468 -1.524 -0.459 1.00 97.19 163 HIS A N 1
ATOM 1236 C CA . HIS A 1 163 ? 3.455 -1.504 0.603 1.00 97.19 163 HIS A CA 1
ATOM 1237 C C . HIS A 1 163 ? 2.197 -0.737 0.179 1.00 97.19 163 HIS A C 1
ATOM 1239 O O . HIS A 1 163 ? 1.096 -1.202 0.448 1.00 97.19 163 HIS A O 1
ATOM 1245 N N . ILE A 1 164 ? 2.352 0.385 -0.538 1.00 96.38 164 ILE A N 1
ATOM 1246 C CA . ILE A 1 164 ? 1.227 1.113 -1.152 1.00 96.38 164 ILE A CA 1
ATOM 1247 C C . ILE A 1 164 ? 0.504 0.197 -2.140 1.00 96.38 164 ILE A C 1
ATOM 1249 O O . ILE A 1 164 ? -0.715 0.054 -2.080 1.00 96.38 164 ILE A O 1
ATOM 1253 N N . LEU A 1 165 ? 1.270 -0.483 -2.996 1.00 96.00 165 LEU A N 1
ATOM 1254 C CA . LEU A 1 165 ? 0.712 -1.413 -3.970 1.00 96.00 165 LEU A CA 1
ATOM 1255 C C . LEU A 1 165 ? 0.006 -2.601 -3.298 1.00 96.00 165 LEU A C 1
ATOM 1257 O O . LEU A 1 165 ? -1.079 -2.977 -3.725 1.00 96.00 165 LEU A O 1
ATOM 1261 N N . ALA A 1 166 ? 0.575 -3.159 -2.224 1.00 96.31 166 ALA A N 1
ATOM 1262 C CA . ALA A 1 166 ? -0.058 -4.233 -1.457 1.00 96.31 166 ALA A CA 1
ATOM 1263 C C . ALA A 1 166 ? -1.379 -3.782 -0.821 1.00 96.31 166 ALA A C 1
ATOM 1265 O O . ALA A 1 166 ? -2.367 -4.501 -0.919 1.00 96.31 166 ALA A O 1
ATOM 1266 N N . ALA A 1 167 ? -1.415 -2.588 -0.219 1.00 96.50 167 ALA A N 1
ATOM 1267 C CA . ALA A 1 167 ? -2.633 -2.042 0.372 1.00 96.50 167 ALA A CA 1
ATOM 1268 C C . ALA A 1 167 ? -3.735 -1.850 -0.678 1.00 96.50 167 ALA A C 1
ATOM 1270 O O . ALA A 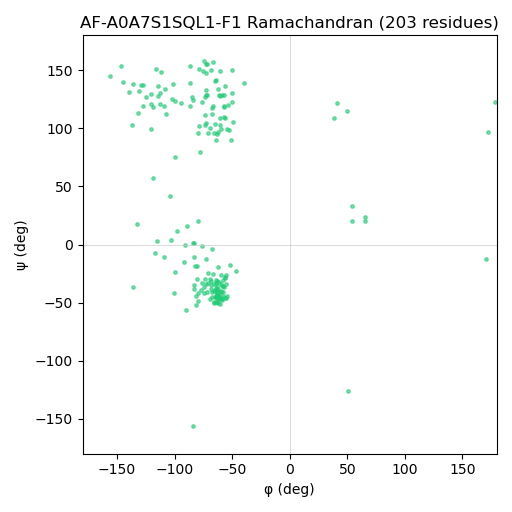1 167 ? -4.860 -2.287 -0.464 1.00 96.50 167 ALA A O 1
ATOM 1271 N N . ARG A 1 168 ? -3.399 -1.272 -1.839 1.00 95.25 168 ARG A N 1
ATOM 1272 C CA . ARG A 1 168 ? -4.352 -1.083 -2.943 1.00 95.25 168 ARG A CA 1
ATOM 1273 C C . ARG A 1 168 ? -4.872 -2.397 -3.514 1.00 95.25 168 ARG A C 1
ATOM 1275 O O . ARG A 1 168 ? -6.066 -2.517 -3.754 1.00 95.25 168 ARG A O 1
ATOM 1282 N N . LEU A 1 169 ? -3.991 -3.376 -3.729 1.00 93.94 169 LEU A N 1
ATOM 1283 C CA . LEU A 1 169 ? -4.387 -4.697 -4.220 1.00 93.94 169 LEU A CA 1
ATOM 1284 C C . LEU A 1 169 ? -5.292 -5.410 -3.215 1.00 93.94 169 LEU A C 1
ATOM 1286 O O . LEU A 1 169 ? -6.319 -5.951 -3.605 1.00 93.94 169 LEU A O 1
ATOM 1290 N N . ALA A 1 170 ? -4.942 -5.386 -1.928 1.00 93.56 170 ALA A N 1
ATOM 1291 C CA . ALA A 1 170 ? -5.762 -6.002 -0.892 1.00 93.56 170 ALA A CA 1
ATOM 1292 C C . ALA A 1 170 ? -7.136 -5.331 -0.757 1.00 93.56 170 ALA A C 1
ATOM 1294 O O . ALA A 1 170 ? -8.127 -6.027 -0.556 1.00 93.56 170 ALA A O 1
ATOM 1295 N N . ASP A 1 171 ? -7.202 -4.005 -0.899 1.00 92.38 171 ASP A N 1
ATOM 1296 C CA . ASP A 1 171 ? -8.459 -3.254 -0.884 1.00 92.38 171 ASP A CA 1
ATOM 1297 C C . ASP A 1 171 ? -9.333 -3.605 -2.101 1.00 92.38 171 ASP A C 1
ATOM 1299 O O . ASP A 1 171 ? -10.484 -4.017 -1.952 1.00 92.38 171 ASP A O 1
ATOM 1303 N N . ALA A 1 172 ? -8.750 -3.576 -3.307 1.00 91.56 172 ALA A N 1
ATOM 1304 C CA . ALA A 1 172 ? -9.442 -3.932 -4.547 1.00 91.56 172 ALA A CA 1
ATOM 1305 C C . ALA A 1 172 ? -9.974 -5.379 -4.529 1.00 91.56 172 ALA A C 1
ATOM 1307 O O . ALA A 1 172 ? -11.098 -5.644 -4.953 1.00 91.56 172 ALA A O 1
ATOM 1308 N N . LEU A 1 173 ? -9.198 -6.315 -3.976 1.00 89.25 173 LEU A N 1
ATOM 1309 C CA . LEU A 1 173 ? -9.574 -7.728 -3.857 1.00 89.25 173 LEU A CA 1
ATOM 1310 C C . LEU A 1 173 ? -10.446 -8.031 -2.632 1.00 89.25 173 LEU A C 1
ATOM 1312 O O . LEU A 1 173 ? -10.974 -9.137 -2.501 1.00 89.25 173 LEU A O 1
ATOM 1316 N N . GLY A 1 174 ? -10.592 -7.078 -1.710 1.00 87.25 174 GLY A N 1
ATOM 1317 C CA . GLY A 1 174 ? -11.264 -7.286 -0.428 1.00 87.25 174 GLY A CA 1
ATOM 1318 C C . GLY A 1 174 ? -10.561 -8.258 0.508 1.00 87.25 174 GLY A C 1
ATOM 1319 O O . GLY A 1 174 ? -11.209 -8.833 1.380 1.00 87.25 174 GLY A O 1
ATOM 1320 N N . THR A 1 175 ? -9.269 -8.512 0.309 1.00 87.75 175 THR A N 1
ATOM 1321 C CA . THR A 1 175 ? -8.456 -9.438 1.113 1.00 87.75 175 THR A CA 1
ATOM 1322 C C . THR A 1 175 ? -7.771 -8.761 2.298 1.00 87.75 175 THR A C 1
ATOM 1324 O O . THR A 1 175 ? -7.095 -9.436 3.071 1.00 87.75 175 THR A O 1
ATOM 1327 N N . CYS A 1 176 ? -7.954 -7.450 2.480 1.00 90.12 176 CYS A N 1
ATOM 1328 C CA . CYS A 1 176 ? -7.504 -6.761 3.684 1.00 90.12 176 CYS A CA 1
ATOM 1329 C C . CYS A 1 176 ? -8.264 -7.248 4.928 1.00 90.12 176 CYS A C 1
ATOM 1331 O O . CYS A 1 176 ? -9.475 -7.470 4.891 1.00 90.12 176 CYS A O 1
ATOM 1333 N N . GLN A 1 177 ? -7.549 -7.378 6.045 1.00 91.56 177 GLN A N 1
ATOM 1334 C CA . GLN A 1 177 ? -8.150 -7.674 7.343 1.00 91.56 177 GLN A CA 1
ATOM 1335 C C . GLN A 1 177 ? -8.736 -6.385 7.916 1.00 91.56 177 GLN A C 1
ATOM 1337 O O . GLN A 1 177 ? -8.006 -5.566 8.474 1.00 91.56 177 GLN A O 1
ATOM 1342 N N . GLU A 1 178 ? -10.033 -6.177 7.706 1.00 92.94 178 GLU A N 1
ATOM 1343 C CA . GLU A 1 178 ? -10.730 -4.974 8.154 1.00 92.94 178 GLU A CA 1
ATOM 1344 C C . GLU A 1 178 ? -11.197 -5.108 9.608 1.00 92.94 178 GLU A C 1
ATOM 1346 O O . GLU A 1 178 ? -11.865 -6.078 9.970 1.00 92.94 178 GLU A O 1
ATOM 1351 N N . THR A 1 179 ? -10.837 -4.137 10.446 1.00 93.44 179 THR A N 1
ATOM 1352 C CA . THR A 1 179 ? -11.257 -4.050 11.846 1.00 93.44 179 THR A CA 1
ATOM 1353 C C . THR A 1 179 ? -11.827 -2.670 12.145 1.00 93.44 179 THR A C 1
ATOM 1355 O O . THR A 1 179 ? -11.287 -1.643 11.729 1.00 93.44 179 THR A O 1
ATOM 1358 N N . VAL A 1 180 ? -12.936 -2.641 12.884 1.00 93.81 180 VAL A N 1
ATOM 1359 C CA . VAL A 1 180 ? -13.482 -1.391 13.422 1.00 93.81 180 VAL A CA 1
ATOM 1360 C C . VAL A 1 180 ? -12.625 -0.988 14.616 1.00 93.81 180 VAL A C 1
ATOM 1362 O O . VAL A 1 180 ? -12.470 -1.769 15.554 1.00 93.81 180 VAL A O 1
ATOM 1365 N N . ALA A 1 181 ? -12.066 0.215 14.561 1.00 91.44 181 ALA A N 1
ATOM 1366 C CA . ALA A 1 181 ? -11.214 0.785 15.591 1.00 91.44 181 ALA A CA 1
ATOM 1367 C C . ALA A 1 181 ? -11.917 1.967 16.267 1.00 91.44 181 ALA A C 1
ATOM 1369 O O . ALA A 1 181 ? -12.689 2.702 15.643 1.00 91.44 181 ALA A O 1
ATOM 1370 N N . GLU A 1 182 ? -1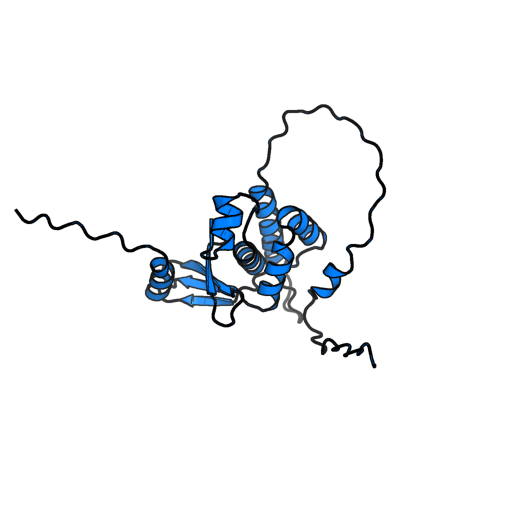1.622 2.166 17.548 1.00 92.94 182 GLU A N 1
ATOM 1371 C CA . GLU A 1 182 ? -12.070 3.356 18.270 1.00 92.94 182 GLU A CA 1
ATOM 1372 C C . GLU A 1 182 ? -11.355 4.606 17.731 1.00 92.94 182 GLU A C 1
ATOM 1374 O O . GLU A 1 182 ? -10.207 4.541 17.277 1.00 92.94 182 GLU A O 1
ATOM 1379 N N . GLU A 1 183 ? -12.010 5.768 17.792 1.00 90.06 183 GLU A N 1
ATOM 1380 C CA . GLU A 1 183 ? -11.460 7.013 17.231 1.00 90.06 183 GLU A CA 1
ATOM 1381 C C . GLU A 1 183 ? -10.104 7.387 17.840 1.00 90.06 183 GLU A C 1
ATOM 1383 O O . GLU A 1 183 ? -9.207 7.852 17.136 1.00 90.06 183 GLU A O 1
ATOM 1388 N N . GLU A 1 184 ? -9.910 7.122 19.134 1.00 90.31 184 GLU A N 1
ATOM 1389 C CA . GLU A 1 184 ? -8.634 7.350 19.813 1.00 90.31 184 GLU A CA 1
ATOM 1390 C C . GLU A 1 184 ? -7.509 6.474 19.238 1.00 90.31 184 GLU A C 1
ATOM 1392 O O . GLU A 1 184 ? -6.362 6.910 19.123 1.00 90.31 184 GLU A O 1
ATOM 1397 N N . GLU A 1 185 ? -7.823 5.243 18.829 1.00 89.38 185 GLU A N 1
ATOM 1398 C CA . GLU A 1 185 ? -6.852 4.348 18.210 1.00 89.38 185 GLU A CA 1
ATOM 1399 C C . GLU A 1 185 ? -6.442 4.825 16.824 1.00 89.38 185 GLU A C 1
ATOM 1401 O O . GLU A 1 185 ? -5.242 4.928 16.547 1.00 89.38 185 GLU A O 1
ATOM 1406 N N . VAL A 1 186 ? -7.415 5.192 15.992 1.00 89.31 186 VAL A N 1
ATOM 1407 C CA . VAL A 1 186 ? -7.146 5.779 14.678 1.00 89.31 186 VAL A CA 1
ATOM 1408 C C . VAL A 1 186 ? -6.326 7.059 14.838 1.00 89.31 186 VAL A C 1
ATOM 1410 O O . VAL A 1 186 ? -5.290 7.207 14.190 1.00 89.31 186 VAL A O 1
ATOM 1413 N N . ALA 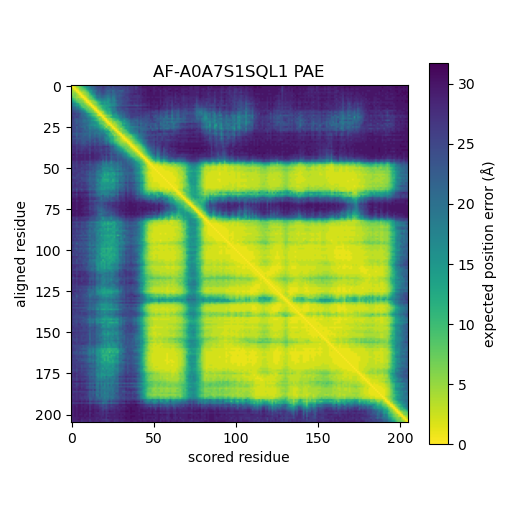A 1 187 ? -6.716 7.952 15.751 1.00 89.75 187 ALA A N 1
ATOM 1414 C CA . ALA A 1 187 ? -5.980 9.179 16.036 1.00 89.75 187 ALA A CA 1
ATOM 1415 C C . ALA A 1 187 ? -4.527 8.891 16.437 1.00 89.75 187 ALA A C 1
ATOM 1417 O O . ALA A 1 187 ? -3.607 9.495 15.888 1.00 89.75 187 ALA A O 1
ATOM 1418 N N . ARG A 1 188 ? -4.288 7.920 17.325 1.00 89.81 188 ARG A N 1
ATOM 1419 C CA . ARG A 1 188 ? -2.934 7.531 17.741 1.00 89.81 188 ARG A CA 1
ATOM 1420 C C . ARG A 1 188 ? -2.094 7.023 16.571 1.00 89.81 188 ARG A C 1
ATOM 1422 O O . ARG A 1 188 ? -0.943 7.439 16.429 1.00 89.81 188 ARG A O 1
ATOM 1429 N N . MET A 1 189 ? -2.653 6.165 15.714 1.00 88.00 189 MET A N 1
ATOM 1430 C CA . MET A 1 189 ? -1.956 5.661 14.520 1.00 88.00 189 MET A CA 1
ATOM 1431 C C . MET A 1 189 ? -1.523 6.807 13.596 1.00 88.00 189 MET A C 1
ATOM 1433 O O . MET A 1 189 ? -0.395 6.810 13.097 1.00 88.00 189 MET A O 1
ATOM 1437 N N . LEU A 1 190 ? -2.390 7.808 13.417 1.00 85.56 190 LEU A N 1
ATOM 1438 C CA . LEU A 1 190 ? -2.101 9.002 12.624 1.00 85.56 190 LEU A CA 1
ATOM 1439 C C . LEU A 1 190 ? -1.021 9.876 13.278 1.00 85.56 190 LEU A C 1
ATOM 1441 O O . LEU A 1 190 ? -0.077 10.296 12.608 1.00 85.56 190 LEU A O 1
ATOM 1445 N N . LEU A 1 191 ? -1.123 10.106 14.588 1.00 85.94 191 LEU A N 1
ATOM 1446 C CA . LEU A 1 191 ? -0.214 10.978 15.334 1.00 85.94 191 LEU A CA 1
ATOM 1447 C C . LEU A 1 191 ? 1.194 10.395 15.500 1.00 85.94 191 LEU A C 1
ATOM 1449 O O . LEU A 1 191 ? 2.156 11.148 15.629 1.00 85.94 191 LEU A O 1
ATOM 1453 N N . THR A 1 192 ? 1.343 9.069 15.434 1.00 77.12 192 THR A N 1
ATOM 1454 C CA . THR A 1 192 ? 2.637 8.376 15.602 1.00 77.12 192 THR A CA 1
ATOM 1455 C C . THR A 1 192 ? 3.711 8.881 14.625 1.00 77.12 192 THR A C 1
ATOM 1457 O O . THR A 1 192 ? 4.901 8.830 14.923 1.00 77.12 192 THR A O 1
ATOM 1460 N N . HIS A 1 193 ? 3.297 9.403 13.467 1.00 67.25 193 HIS A N 1
ATOM 1461 C CA . HIS A 1 193 ? 4.199 9.879 12.415 1.00 67.25 193 HIS A CA 1
ATOM 1462 C C . HIS A 1 193 ? 4.103 11.391 12.171 1.00 67.25 193 HIS A C 1
ATOM 1464 O O . HIS A 1 193 ? 4.792 11.920 11.297 1.00 67.25 193 HIS A O 1
ATOM 1470 N N . THR A 1 194 ? 3.282 12.104 12.947 1.00 59.97 194 THR A N 1
ATOM 1471 C CA . THR A 1 194 ? 3.289 13.566 12.966 1.00 59.97 194 THR A CA 1
ATOM 1472 C C . THR A 1 194 ? 4.330 14.022 13.972 1.00 59.97 194 THR A C 1
ATOM 1474 O O . THR A 1 194 ? 4.243 13.707 15.157 1.00 59.97 194 THR A O 1
ATOM 1477 N N . ARG A 1 195 ? 5.337 14.768 13.514 1.00 50.62 195 ARG A N 1
ATOM 1478 C CA . ARG A 1 195 ? 6.273 15.428 14.426 1.00 50.62 195 ARG A CA 1
ATOM 1479 C C . ARG A 1 195 ? 5.446 16.357 15.329 1.00 50.62 195 ARG A C 1
ATOM 1481 O O . ARG A 1 195 ? 4.666 17.134 14.773 1.00 50.62 195 ARG A O 1
ATOM 1488 N N . PRO A 1 196 ? 5.571 16.301 16.668 1.00 47.44 196 PRO A N 1
ATOM 1489 C CA . PRO A 1 196 ? 4.891 17.266 17.514 1.00 47.44 196 PRO A CA 1
ATOM 1490 C C . PRO A 1 196 ? 5.349 18.656 17.076 1.00 47.44 196 PRO A C 1
ATOM 1492 O O . PRO A 1 196 ? 6.547 18.953 17.065 1.00 47.44 196 PRO A O 1
ATOM 1495 N N . SER A 1 197 ? 4.395 19.470 16.623 1.00 43.22 197 SER A N 1
ATOM 1496 C CA . SER A 1 197 ? 4.623 20.889 16.395 1.00 43.22 197 SER A CA 1
ATOM 1497 C C . SER A 1 197 ? 5.107 21.459 17.724 1.00 43.22 197 SER A C 1
ATOM 1499 O O . SER A 1 197 ? 4.443 21.307 18.748 1.00 43.22 197 SER A O 1
ATOM 1501 N N . THR A 1 198 ? 6.321 22.000 17.735 1.00 53.69 198 THR A N 1
ATOM 1502 C CA . THR A 1 198 ? 6.893 22.672 18.898 1.00 53.69 198 THR A CA 1
ATOM 1503 C C . THR A 1 198 ? 5.887 23.693 19.421 1.00 53.69 198 THR A C 1
ATOM 1505 O O . THR A 1 198 ? 5.462 24.569 18.668 1.00 53.69 198 THR A O 1
ATOM 1508 N N . ALA A 1 199 ? 5.502 23.555 20.691 1.00 51.84 199 ALA A N 1
ATOM 1509 C CA . ALA A 1 199 ? 4.678 24.520 21.408 1.00 51.84 199 ALA A CA 1
ATOM 1510 C C . ALA A 1 199 ? 5.250 25.947 21.259 1.00 51.84 199 ALA A C 1
ATOM 1512 O O . ALA A 1 199 ? 6.470 26.093 21.114 1.00 51.84 199 ALA A O 1
ATOM 1513 N N . PRO A 1 200 ? 4.408 26.997 21.290 1.00 51.75 200 PRO A N 1
ATOM 1514 C CA . PRO A 1 200 ? 4.878 28.372 21.186 1.00 51.75 200 PRO A CA 1
ATOM 1515 C C . PRO A 1 200 ? 5.891 28.658 22.297 1.00 51.75 200 PRO A C 1
ATOM 1517 O O . PRO A 1 200 ? 5.630 28.401 23.473 1.00 51.75 200 PRO A O 1
ATOM 1520 N N . SER A 1 201 ? 7.056 29.181 21.915 1.00 52.50 201 SER A N 1
ATOM 1521 C CA . SER A 1 201 ? 8.040 29.712 22.849 1.00 52.50 201 SER A CA 1
ATOM 1522 C C . SER A 1 201 ? 7.370 30.796 23.687 1.00 52.50 201 SER A C 1
ATOM 1524 O O . SER A 1 201 ? 7.025 31.866 23.185 1.00 52.50 201 SER A O 1
ATOM 1526 N N . ALA A 1 202 ? 7.161 30.508 24.970 1.00 48.75 202 ALA A N 1
ATOM 1527 C CA . ALA A 1 202 ? 6.799 31.511 25.951 1.00 48.75 202 ALA A CA 1
ATOM 1528 C C . ALA A 1 202 ? 7.968 32.499 26.054 1.00 48.75 202 ALA A C 1
ATOM 1530 O O . ALA A 1 202 ? 8.953 32.258 26.747 1.00 48.75 202 ALA A O 1
ATOM 1531 N N . HIS A 1 203 ? 7.878 33.594 25.304 1.00 55.47 203 HIS A N 1
ATOM 1532 C CA . HIS A 1 203 ? 8.685 34.777 25.537 1.00 55.47 203 HIS A CA 1
ATOM 1533 C C . HIS A 1 203 ? 8.158 35.426 26.818 1.00 55.47 203 HIS A C 1
ATOM 1535 O O . HIS A 1 203 ? 7.150 36.127 26.804 1.00 55.47 203 HIS A O 1
ATOM 1541 N N . THR A 1 204 ? 8.805 35.127 27.939 1.00 54.56 204 THR A N 1
ATOM 1542 C CA . THR A 1 204 ? 8.711 35.931 29.158 1.00 54.56 204 THR A CA 1
ATOM 1543 C C . THR A 1 204 ? 9.352 37.291 28.893 1.00 54.56 204 THR A C 1
ATOM 1545 O O . THR A 1 204 ? 10.542 37.340 28.576 1.00 54.56 204 THR A O 1
ATOM 1548 N N . ASN A 1 205 ? 8.563 38.358 29.015 1.00 50.34 205 ASN A N 1
ATOM 1549 C CA . ASN A 1 205 ? 9.032 39.718 29.287 1.00 50.34 205 ASN A CA 1
ATOM 1550 C C . ASN A 1 205 ? 8.699 40.050 30.739 1.00 50.34 205 ASN A C 1
ATOM 1552 O O . ASN A 1 205 ? 7.584 39.664 31.163 1.00 50.34 205 ASN A O 1
#

Nearest PDB structures (foldseek):
  4pql-assembly1_A  TM=3.104E-01  e=4.901E+00  Staphylococcus aureus

Sequence (205 aa):
YTSYGTAPVGGCSDHAGTPWCVCRYKYRRMATPPATGGRRRQAGAAHHVPLSRISDALLEDIATSRLSSDTGVAGADGFRGTVTDAHLLSLYDLHGKNLAKALSIVDQGGVYCHVGRESQRRVFQVRGKGASDFYLVFPSHFCTCHAFFFDVVSKNDALQCKHILAARLADALGTCQETVAEEEEVARMLLTHTRPSTAPSAHTN

Mean predicted aligned error: 14.36 Å

pLDDT: mean 73.88, std 23.46, range [29.17, 97.19]

Foldseek 3Di:
DDDPDPDDDPDPPDPPADPDDLVVVVPPPDDDDDDDDDDDDDDDPPPDDDLLVVLVVLLVVQLVQQVVVVPDDDDPDDDQGDQDPVSVVSVCVQAPPLSSVLVVQLVVLQKAWEAEPPVRDIWIWGDDPDPPDIWIDDLRDDIPDPCCVPCCPPVVVGVGGSRSVNNSNCVSRVSHHYDYDYPVVVVCSVVVPPDPDDDDPPPDD

Organism: NCBI:txid63592